Protein AF-E6JZD2-F1 (afdb_monomer_lite)

Foldseek 3Di:
DDPPPVPVVVVVVVVVVVVVVVVVVVVVVVVVVVVVVVVVVVVVVVVVVVVVVVVVVVVVVVVVPPVVVVCVPCVPVVVVVVVVQVVVLVVLLVVLLVVLLVQLVPDWADDPPDPHTQTCNLLSLLLCLLQPALVSSLSNLVVLLVCLVVVALRDRPSHGVVCCLDLQVLLSVLSNQLSNQLNVLCQRDDDDSGSQVRNVVSLVVVVVVVCVVVVVDPDDPPPPPVVVVVSLVSSLVSSLVSCCVRSNVSSCVSSLVSNCVRVVDDSVVSVVVCVVSVVVVNVSSVVSSVSSVVVNVVSVVVPPPPPDDD

Organism: NCBI:txid864564

Radius of gyration: 38.43 Å; chains: 1; bounding box: 91×50×130 Å

Sequence (310 aa):
MNPSTHRGDRQNIRQGWQEEVRQQEARREEARQEGAWQGNHQGDRQDARQNNQQNARWESREEAKTPAKALEAEPGRLFTHAGKSFVVSVVKVLLALLCLVLATAAGRIQIPGNPVPITLQTAVLMCMALTLSLPQITAAVASYIALGLAGFPVFSGFISAAALVGPTAGYIWGFLVATLVTAVIAGATRSRSAVDVAAAASARRFDGGLRDVMGIGSGRRGSRISRQVFSRVLTLSRFALACFVGLMLTQYTMGILMQAFLTHVSVSSLIMVSLPFLAADSIKVVFALIFSLTCMKFVESTDAPSEKGE

InterPro domains:
  IPR003784 BioY protein [PF02632] (115-292)
  IPR003784 BioY protein [PTHR34295] (87-199)

pLDDT: mean 75.36, std 16.05, range [38.12, 95.44]

Structure (mmCIF, N/CA/C/O backbone):
data_AF-E6JZD2-F1
#
_entry.id   AF-E6JZD2-F1
#
loop_
_atom_site.group_PDB
_atom_site.id
_atom_site.type_symbol
_atom_site.label_atom_id
_atom_site.label_alt_id
_atom_site.label_comp_id
_atom_site.label_asym_id
_atom_site.label_entity_id
_atom_site.label_seq_id
_atom_site.pdbx_PDB_ins_code
_atom_site.Cartn_x
_atom_site.Cartn_y
_atom_site.Cartn_z
_atom_site.occupancy
_atom_site.B_iso_or_equiv
_atom_site.auth_seq_id
_atom_site.auth_comp_id
_atom_site.auth_asym_id
_atom_site.auth_atom_id
_atom_site.pdbx_PDB_model_num
ATOM 1 N N . MET A 1 1 ? -65.910 -26.599 109.327 1.00 45.62 1 MET A N 1
ATOM 2 C CA . MET A 1 1 ? -65.747 -25.854 108.056 1.00 45.62 1 MET A CA 1
ATOM 3 C C . MET A 1 1 ? -64.559 -26.452 107.312 1.00 45.62 1 MET A C 1
ATOM 5 O O . MET A 1 1 ? -63.482 -26.523 107.886 1.00 45.62 1 MET A O 1
ATOM 9 N N . ASN A 1 2 ? -64.793 -27.016 106.124 1.00 38.19 2 ASN A N 1
ATOM 10 C CA . ASN A 1 2 ? -63.852 -27.884 105.404 1.00 38.19 2 ASN A CA 1
ATOM 11 C C . ASN A 1 2 ? -62.819 -27.051 104.596 1.00 38.19 2 ASN A C 1
ATOM 13 O O . ASN A 1 2 ? -63.257 -26.231 103.791 1.00 38.19 2 ASN A O 1
ATOM 17 N N . PRO A 1 3 ? -61.486 -27.221 104.759 1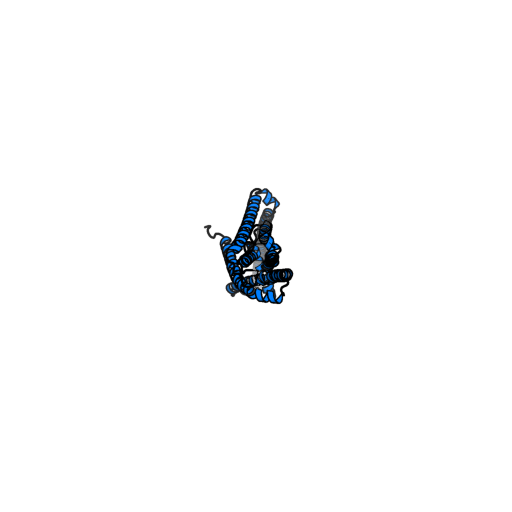.00 47.34 3 PRO A N 1
ATOM 18 C CA . PRO A 1 3 ? -60.469 -26.395 104.085 1.00 47.34 3 PRO A CA 1
ATOM 19 C C . PRO A 1 3 ? -60.180 -26.781 102.620 1.00 47.34 3 PRO A C 1
ATOM 21 O O . PRO A 1 3 ? -59.309 -26.182 101.986 1.00 47.34 3 PRO A O 1
ATOM 24 N N . SER A 1 4 ? -60.849 -27.799 102.074 1.00 48.59 4 SER A N 1
ATOM 25 C CA . SER A 1 4 ? -60.513 -28.386 100.769 1.00 48.59 4 SER A CA 1
ATOM 26 C C . SER A 1 4 ? -61.043 -27.620 99.548 1.00 48.59 4 SER A C 1
ATOM 28 O O . SER A 1 4 ? -60.615 -27.909 98.433 1.00 48.59 4 SER A O 1
ATOM 30 N N . THR A 1 5 ? -61.917 -26.625 99.719 1.00 51.97 5 THR A N 1
ATOM 31 C CA . THR A 1 5 ? -62.539 -25.883 98.602 1.00 51.97 5 THR A CA 1
ATOM 32 C C . THR A 1 5 ? -61.691 -24.723 98.065 1.00 51.97 5 THR A C 1
ATOM 34 O O . THR A 1 5 ? -61.831 -24.359 96.906 1.00 51.97 5 THR A O 1
ATOM 37 N N . HIS A 1 6 ? -60.731 -24.187 98.830 1.00 51.16 6 HIS A N 1
ATOM 38 C CA . HIS A 1 6 ? -59.939 -23.015 98.408 1.00 51.16 6 HIS A CA 1
ATOM 39 C C . HIS A 1 6 ? -58.692 -23.318 97.555 1.00 51.16 6 HIS A C 1
ATOM 41 O O . HIS A 1 6 ? -58.044 -22.391 97.059 1.00 51.16 6 HIS A O 1
ATOM 47 N N . ARG A 1 7 ? -58.309 -24.594 97.395 1.00 53.03 7 ARG A N 1
ATOM 48 C CA . ARG A 1 7 ? -57.091 -24.985 96.656 1.00 53.03 7 ARG A CA 1
ATOM 49 C C . ARG A 1 7 ? -57.358 -25.255 95.164 1.00 53.03 7 ARG A C 1
ATOM 51 O O . ARG A 1 7 ? -56.476 -24.985 94.353 1.00 53.03 7 ARG A O 1
ATOM 58 N N . GLY A 1 8 ? -58.570 -25.698 94.810 1.00 56.53 8 GLY A N 1
ATOM 59 C CA . GLY A 1 8 ? -58.998 -25.934 93.422 1.00 56.53 8 GLY A CA 1
ATOM 60 C C . GLY A 1 8 ? -59.186 -24.647 92.609 1.00 56.53 8 GLY A C 1
ATOM 61 O O . GLY A 1 8 ? -58.717 -24.567 91.476 1.00 56.53 8 GLY A O 1
ATOM 62 N N . ASP A 1 9 ? -59.745 -23.595 93.218 1.00 57.97 9 ASP A N 1
ATOM 63 C CA . ASP A 1 9 ? -59.983 -22.310 92.535 1.00 57.97 9 ASP A CA 1
ATOM 64 C C . ASP A 1 9 ? -58.693 -21.615 92.081 1.00 57.97 9 ASP A C 1
ATOM 66 O O . ASP A 1 9 ? -58.629 -21.064 90.984 1.00 57.97 9 ASP A O 1
ATOM 70 N N . ARG A 1 10 ? -57.610 -21.683 92.871 1.00 57.03 10 ARG A N 1
ATOM 71 C CA . ARG A 1 10 ? -56.327 -21.063 92.482 1.00 57.03 10 ARG A CA 1
ATOM 72 C C . ARG A 1 10 ? -55.635 -21.784 91.326 1.00 57.03 10 ARG A C 1
ATOM 74 O O . ARG A 1 10 ? -54.878 -21.150 90.594 1.00 57.03 10 ARG A O 1
ATOM 81 N N . GLN A 1 11 ? -55.853 -23.092 91.175 1.00 61.00 11 GLN A N 1
ATOM 82 C CA . GLN A 1 11 ? -55.328 -23.847 90.035 1.00 61.00 11 GLN A CA 1
ATOM 83 C C . GLN A 1 11 ? -56.130 -23.552 88.767 1.00 61.00 11 GLN A C 1
ATOM 85 O O . GLN A 1 11 ? -55.521 -23.346 87.720 1.00 61.00 11 GLN A O 1
ATOM 90 N N . ASN A 1 12 ? -57.454 -23.433 88.879 1.00 62.44 12 ASN A N 1
ATOM 91 C CA . ASN A 1 12 ? -58.325 -23.127 87.747 1.00 62.44 12 ASN A CA 1
ATOM 92 C C . ASN A 1 12 ? -58.072 -21.709 87.193 1.00 62.44 12 ASN A C 1
ATOM 94 O O . ASN A 1 12 ? -57.930 -21.522 85.989 1.00 62.44 12 ASN A O 1
ATOM 98 N N . ILE A 1 13 ? -57.869 -20.719 88.074 1.00 66.75 13 ILE A N 1
ATOM 99 C CA . ILE A 1 13 ? -57.504 -19.345 87.675 1.00 66.75 13 ILE A CA 1
ATOM 100 C C . ILE A 1 13 ? -56.117 -19.296 87.008 1.00 66.75 13 ILE A C 1
ATOM 102 O O . ILE A 1 13 ? -55.924 -18.579 86.027 1.00 66.75 13 ILE A O 1
ATOM 106 N N . ARG A 1 14 ? -55.140 -20.076 87.497 1.00 67.19 14 ARG A N 1
ATOM 107 C CA . ARG A 1 14 ? -53.809 -20.165 86.865 1.00 67.19 14 ARG A CA 1
ATOM 108 C C . ARG A 1 14 ? -53.859 -20.809 85.484 1.00 67.19 14 ARG A C 1
ATOM 110 O O . ARG A 1 14 ? -53.110 -20.377 84.613 1.00 67.19 14 ARG A O 1
ATOM 117 N N . GLN A 1 15 ? -54.694 -21.829 85.295 1.00 72.19 15 GLN A N 1
ATOM 118 C CA . GLN A 1 15 ? -54.866 -22.463 83.988 1.00 72.19 15 GLN A CA 1
ATOM 119 C C . GLN A 1 15 ? -55.575 -21.531 83.006 1.00 72.19 15 GLN A C 1
ATOM 121 O O . GLN A 1 15 ? -55.061 -21.345 81.909 1.00 72.19 15 GLN A O 1
ATOM 126 N N . GLY A 1 16 ? -56.635 -20.836 83.435 1.00 74.62 16 GLY A N 1
ATOM 127 C CA . GLY A 1 16 ? -57.305 -19.826 82.611 1.00 74.62 16 GLY A CA 1
ATOM 128 C C . GLY A 1 16 ? -56.358 -18.716 82.144 1.00 74.62 16 GLY A C 1
ATOM 129 O O . GLY A 1 16 ? -56.316 -18.407 80.958 1.00 74.62 16 GLY A O 1
ATOM 130 N N . TRP A 1 17 ? -55.518 -18.187 83.042 1.00 74.88 17 TRP A N 1
ATOM 131 C CA . TRP A 1 17 ? -54.534 -17.155 82.688 1.00 74.88 17 TRP A CA 1
ATOM 132 C C . TRP A 1 17 ? -53.453 -17.671 81.722 1.00 74.88 17 TRP A C 1
ATOM 134 O O . TRP A 1 17 ? -53.039 -16.965 80.807 1.00 74.88 17 TRP A O 1
ATOM 144 N N . GLN A 1 18 ? -53.011 -18.921 81.889 1.00 79.06 18 GLN A N 1
ATOM 145 C CA . GLN A 1 18 ? -52.065 -19.570 80.973 1.00 79.06 18 GLN A CA 1
ATOM 146 C C . GLN A 1 18 ? -52.670 -19.795 79.579 1.00 79.06 18 GLN A C 1
ATOM 148 O O . GLN A 1 18 ? -51.975 -19.615 78.582 1.00 79.06 18 GLN A O 1
ATOM 153 N N . GLU A 1 19 ? -53.950 -20.165 79.495 1.00 79.81 19 GLU A N 1
ATOM 154 C CA . GLU A 1 19 ? -54.682 -20.289 78.229 1.00 79.81 19 GLU A CA 1
ATOM 155 C C . GLU A 1 19 ? -54.795 -18.935 77.515 1.00 79.81 19 GLU A C 1
ATOM 157 O O . GLU A 1 19 ? -54.566 -18.847 76.310 1.00 79.81 19 GLU A O 1
ATOM 162 N N . GLU A 1 20 ? -55.106 -17.874 78.262 1.00 80.56 20 GLU A N 1
ATOM 163 C CA . GLU A 1 20 ? -55.280 -16.518 77.737 1.00 80.56 20 GLU A CA 1
ATOM 164 C C . GLU A 1 20 ? -53.976 -15.956 77.161 1.00 80.56 20 GLU A C 1
ATOM 166 O O . GLU A 1 20 ? -53.965 -15.404 76.059 1.00 80.56 20 GLU A O 1
ATOM 171 N N . VAL A 1 21 ? -52.854 -16.162 77.860 1.00 81.75 21 VAL A N 1
ATOM 172 C CA . VAL A 1 21 ? -51.519 -15.789 77.367 1.00 81.75 21 VAL A CA 1
ATOM 173 C C . VAL A 1 21 ? -51.177 -16.566 76.096 1.00 81.75 21 VAL A C 1
ATOM 175 O O . VAL A 1 21 ? -50.747 -15.963 75.114 1.00 81.75 21 VAL A O 1
ATOM 178 N N . ARG A 1 22 ? -51.453 -17.876 76.063 1.00 80.88 22 ARG A N 1
ATOM 179 C CA . ARG A 1 22 ? -51.200 -18.722 74.885 1.00 80.88 22 ARG A CA 1
ATOM 180 C C . ARG A 1 22 ? -52.030 -18.276 73.675 1.00 80.88 22 ARG A C 1
ATOM 182 O O . ARG A 1 22 ? -51.528 -18.252 72.555 1.00 80.88 22 ARG A O 1
ATOM 189 N N . GLN A 1 23 ? -53.281 -17.863 73.895 1.00 81.75 23 GLN A N 1
ATOM 190 C CA . GLN A 1 23 ? -54.130 -17.294 72.843 1.00 81.75 23 GLN A CA 1
ATOM 191 C C . GLN A 1 23 ? -53.644 -15.917 72.374 1.00 81.75 23 GLN A C 1
ATOM 193 O O . GLN A 1 23 ? -53.735 -15.611 71.185 1.00 81.75 23 GLN A O 1
ATOM 198 N N . GLN A 1 24 ? -53.123 -15.077 73.272 1.00 81.19 24 GLN A N 1
ATOM 199 C CA . GLN A 1 24 ? -52.548 -13.788 72.882 1.00 81.19 24 GLN A CA 1
ATOM 200 C C . GLN A 1 24 ? -51.254 -13.945 72.081 1.00 81.19 24 GLN A C 1
ATOM 202 O O . GLN A 1 24 ? -51.031 -13.187 71.137 1.00 81.19 24 GLN A O 1
ATOM 207 N N . GLU A 1 25 ? -50.413 -14.917 72.426 1.00 84.75 25 GLU A N 1
ATOM 208 C CA . GLU A 1 25 ? -49.193 -15.221 71.676 1.00 84.75 25 GLU A CA 1
ATOM 209 C C . GLU A 1 25 ? -49.518 -15.754 70.278 1.00 84.75 25 GLU A C 1
ATOM 211 O O . GLU A 1 25 ? -48.988 -15.221 69.304 1.00 84.75 25 GLU A O 1
ATOM 216 N N . ALA A 1 26 ? -50.481 -16.674 70.153 1.00 82.75 26 ALA A N 1
ATOM 217 C CA . ALA A 1 26 ? -50.943 -17.167 68.853 1.00 82.75 26 ALA A CA 1
ATOM 218 C C . ALA A 1 26 ? -51.458 -16.032 67.943 1.00 82.75 26 ALA A C 1
ATOM 220 O O . ALA A 1 26 ? -51.035 -15.910 66.795 1.00 82.75 26 ALA A O 1
ATOM 221 N N . ARG A 1 27 ? -52.284 -15.117 68.477 1.00 83.00 27 ARG A N 1
ATOM 222 C CA . ARG A 1 27 ? -52.773 -13.944 67.719 1.00 83.00 27 ARG A CA 1
ATOM 223 C C . ARG A 1 27 ? -51.648 -12.992 67.302 1.00 83.00 27 ARG A C 1
ATOM 225 O O . ARG A 1 27 ? -51.729 -12.351 66.256 1.00 83.00 27 ARG A O 1
ATOM 232 N N . ARG A 1 28 ? -50.596 -12.862 68.117 1.00 82.25 28 ARG A N 1
ATOM 233 C CA . ARG A 1 28 ? -49.418 -12.040 67.789 1.00 82.25 28 ARG A CA 1
ATOM 234 C C . ARG A 1 28 ? -48.570 -12.670 66.688 1.00 82.25 28 ARG A C 1
ATOM 236 O O . ARG A 1 28 ? -47.991 -11.934 65.890 1.00 82.25 28 ARG A O 1
ATOM 243 N N . GLU A 1 29 ? -48.479 -13.994 66.650 1.00 83.38 29 GLU A N 1
ATOM 244 C CA . GLU A 1 29 ? -47.770 -14.718 65.596 1.00 83.38 29 GLU A CA 1
ATOM 245 C C . GLU A 1 29 ? -48.509 -14.645 64.260 1.00 83.38 29 GLU A C 1
ATOM 247 O O . GLU A 1 29 ? -47.879 -14.324 63.254 1.00 83.38 29 GLU A O 1
ATOM 252 N N . GLU A 1 30 ? -49.832 -14.822 64.254 1.00 82.38 30 GLU A N 1
ATOM 253 C CA . GLU A 1 30 ? -50.664 -14.629 63.058 1.00 82.38 30 GLU A CA 1
ATOM 254 C C . GLU A 1 30 ? -50.509 -13.209 62.497 1.00 82.38 30 GLU A C 1
ATOM 256 O O . GLU A 1 30 ? -50.189 -13.042 61.322 1.00 82.38 30 GLU A O 1
ATOM 261 N N . ALA A 1 31 ? -50.585 -12.180 63.349 1.00 77.44 31 ALA A N 1
ATOM 262 C CA . ALA A 1 31 ? -50.384 -10.794 62.922 1.00 77.44 31 ALA A CA 1
ATOM 263 C C . ALA A 1 31 ? -48.972 -10.531 62.350 1.00 77.44 31 ALA A C 1
ATOM 265 O O . ALA A 1 31 ? -48.811 -9.740 61.417 1.00 77.44 31 ALA A O 1
ATOM 266 N N . ARG A 1 32 ? -47.928 -11.196 62.875 1.00 78.75 32 ARG A N 1
ATOM 267 C CA . ARG A 1 32 ? -46.570 -11.120 62.300 1.00 78.75 32 ARG A CA 1
ATOM 268 C C . ARG A 1 32 ? -46.484 -11.813 60.945 1.00 78.75 32 ARG A C 1
ATOM 270 O O . ARG A 1 32 ? -45.818 -11.288 60.052 1.00 78.75 32 ARG A O 1
ATOM 277 N N . GLN A 1 33 ? -47.124 -12.970 60.793 1.00 76.75 33 GLN A N 1
ATOM 278 C CA . GLN A 1 33 ? -47.133 -13.710 59.534 1.00 76.75 33 GLN A CA 1
ATOM 279 C C . GLN A 1 33 ? -47.895 -12.946 58.452 1.00 76.75 33 GLN A C 1
ATOM 281 O O . GLN A 1 33 ? -47.379 -12.805 57.346 1.00 76.75 33 GLN A O 1
ATOM 286 N N . GLU A 1 34 ? -49.051 -12.365 58.775 1.00 74.19 34 GLU A N 1
ATOM 287 C CA . GLU A 1 34 ? -49.813 -11.523 57.848 1.00 74.19 34 GLU A CA 1
ATOM 288 C C . GLU A 1 34 ? -49.024 -10.280 57.416 1.00 74.19 34 GLU A C 1
ATOM 290 O O . GLU A 1 34 ? -48.975 -9.962 56.225 1.00 74.19 34 GLU A O 1
ATOM 295 N N . GLY A 1 35 ? -48.340 -9.612 58.353 1.00 72.94 35 GLY A N 1
ATOM 296 C CA . GLY A 1 35 ? -47.472 -8.474 58.041 1.00 72.94 35 GLY A CA 1
ATOM 297 C C . GLY A 1 35 ? -46.307 -8.844 57.115 1.00 72.94 35 GLY A C 1
ATOM 298 O O . GLY A 1 35 ? -46.025 -8.127 56.153 1.00 72.94 35 GLY A O 1
ATOM 299 N N . ALA A 1 36 ? -45.661 -9.991 57.351 1.00 72.44 36 ALA A N 1
ATOM 300 C CA . ALA A 1 36 ? -44.590 -10.498 56.490 1.00 72.44 36 ALA A CA 1
ATOM 301 C C . ALA A 1 36 ? -45.104 -10.895 55.093 1.00 72.44 36 ALA A C 1
ATOM 303 O O . ALA A 1 36 ? -44.466 -10.597 54.081 1.00 72.44 36 ALA A O 1
ATOM 304 N N . TRP A 1 37 ? -46.284 -11.518 55.025 1.00 70.50 37 TRP A N 1
ATOM 305 C CA . TRP A 1 37 ? -46.902 -11.949 53.771 1.00 70.50 37 TRP A CA 1
ATOM 306 C C . TRP A 1 37 ? -47.318 -10.756 52.896 1.00 70.50 37 TRP A C 1
ATOM 308 O O . TRP A 1 37 ? -47.071 -10.755 51.686 1.00 70.50 37 TRP A O 1
ATOM 318 N N . GLN A 1 38 ? -47.869 -9.699 53.508 1.00 72.00 38 GLN A N 1
ATOM 319 C CA . GLN A 1 38 ? -48.203 -8.443 52.825 1.00 72.00 38 GLN A CA 1
ATOM 320 C C . GLN A 1 38 ? -46.960 -7.681 52.346 1.00 72.00 38 GLN A C 1
ATOM 322 O O . GLN A 1 38 ? -46.982 -7.126 51.243 1.00 72.00 38 GLN A O 1
ATOM 327 N N . GLY A 1 39 ? -45.878 -7.682 53.134 1.00 72.94 39 GLY A N 1
ATOM 328 C CA . GLY A 1 39 ? -44.604 -7.057 52.769 1.00 72.94 39 GLY A CA 1
ATOM 329 C C . GLY A 1 39 ? -43.984 -7.665 51.507 1.00 72.94 39 GLY A C 1
ATOM 330 O O . GLY A 1 39 ? -43.663 -6.930 50.572 1.00 72.94 39 GLY A O 1
ATOM 331 N N . ASN A 1 40 ? -43.910 -8.999 51.424 1.00 72.75 40 ASN A N 1
ATOM 332 C CA . ASN A 1 40 ? -43.395 -9.687 50.230 1.00 72.75 40 ASN A CA 1
ATOM 333 C C . ASN A 1 40 ? -44.230 -9.380 48.974 1.00 72.75 40 ASN A C 1
ATOM 335 O O . ASN A 1 40 ? -43.681 -9.011 47.941 1.00 72.75 40 ASN A O 1
ATOM 339 N N . HIS A 1 41 ? -45.564 -9.412 49.076 1.00 71.56 41 HIS A N 1
ATOM 340 C CA . HIS A 1 41 ? -46.453 -9.138 47.937 1.00 71.56 41 HIS A CA 1
ATOM 341 C C . HIS A 1 41 ? -46.422 -7.680 47.452 1.00 71.56 41 HIS A C 1
ATOM 343 O O . HIS A 1 41 ? -46.890 -7.379 46.346 1.00 71.56 41 HIS A O 1
ATOM 349 N N . GLN A 1 42 ? -45.964 -6.740 48.281 1.00 70.62 42 GLN A N 1
ATOM 350 C CA . GLN A 1 42 ? -45.721 -5.362 47.852 1.00 70.62 42 GLN A CA 1
ATOM 351 C C . GLN A 1 42 ? -44.379 -5.227 47.129 1.00 70.62 42 GLN A C 1
ATOM 353 O O . GLN A 1 42 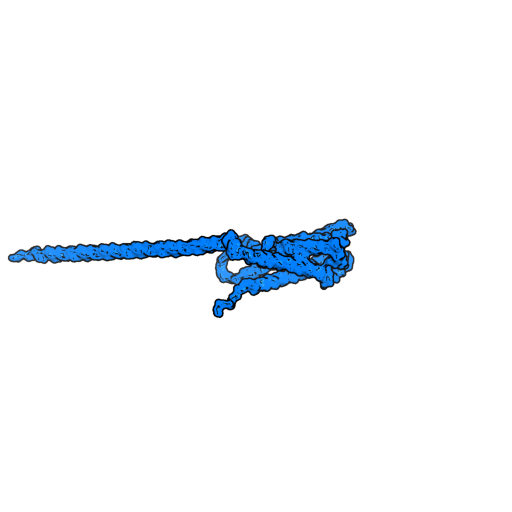? -44.342 -4.539 46.108 1.00 70.62 42 GLN A O 1
ATOM 358 N N . GLY A 1 43 ? -43.332 -5.913 47.602 1.00 72.38 43 GLY A N 1
ATOM 359 C CA . GLY A 1 43 ? -42.031 -5.988 46.927 1.00 72.38 43 GLY A CA 1
ATOM 360 C C . GLY A 1 43 ? -42.154 -6.552 45.511 1.00 72.38 43 GLY A C 1
ATOM 361 O O . GLY A 1 43 ? -41.820 -5.865 44.548 1.00 72.38 43 GLY A O 1
ATOM 362 N N . ASP A 1 44 ? -42.801 -7.712 45.367 1.00 74.00 44 ASP A N 1
ATOM 363 C CA . ASP A 1 44 ? -43.007 -8.363 44.063 1.00 74.00 44 ASP A CA 1
ATOM 364 C C . ASP A 1 44 ? -43.760 -7.460 43.067 1.00 74.00 44 ASP A C 1
ATOM 366 O O . ASP A 1 44 ? -43.476 -7.427 41.866 1.00 74.00 44 ASP A O 1
ATOM 370 N N . ARG A 1 45 ? -44.722 -6.667 43.564 1.00 74.06 45 ARG A N 1
ATOM 371 C CA . ARG A 1 45 ? -45.475 -5.705 42.744 1.00 74.06 45 ARG A CA 1
ATOM 372 C C . ARG A 1 45 ? -44.642 -4.493 42.330 1.00 74.06 45 ARG A C 1
ATOM 374 O O . ARG A 1 45 ? -44.909 -3.931 41.266 1.00 74.06 45 ARG A O 1
ATOM 381 N N . GLN A 1 46 ? -43.682 -4.060 43.143 1.00 74.44 46 GLN A N 1
ATOM 382 C CA . GLN A 1 46 ? -42.770 -2.971 42.786 1.00 74.44 46 GLN A CA 1
ATOM 383 C C . GLN A 1 46 ? -41.739 -3.433 41.754 1.00 74.44 46 GLN A C 1
ATOM 385 O O . GLN A 1 46 ? -41.574 -2.758 40.736 1.00 74.44 46 GLN A O 1
ATOM 390 N N . ASP A 1 47 ? -41.163 -4.618 41.940 1.00 76.88 47 ASP A N 1
ATOM 391 C CA . ASP A 1 47 ? -40.195 -5.206 41.011 1.00 76.88 47 ASP A CA 1
ATOM 392 C C . ASP A 1 47 ? -40.825 -5.465 39.636 1.00 76.88 47 ASP A C 1
ATOM 394 O O . ASP A 1 47 ? -40.259 -5.104 38.599 1.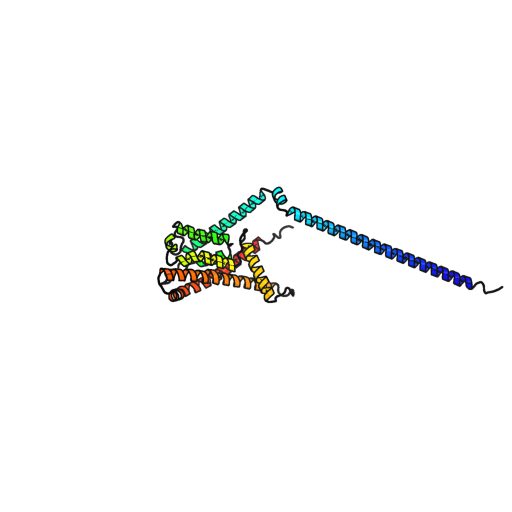00 76.88 47 ASP A O 1
ATOM 398 N N . ALA A 1 48 ? -42.061 -5.981 39.607 1.00 74.75 48 ALA A N 1
ATOM 399 C CA . ALA A 1 48 ? -42.815 -6.158 38.367 1.00 74.75 48 ALA A CA 1
ATOM 400 C C . ALA A 1 48 ? -43.069 -4.827 37.637 1.00 74.75 48 ALA A C 1
ATOM 402 O O . ALA A 1 48 ? -42.958 -4.757 36.411 1.00 74.75 48 ALA A O 1
ATOM 403 N N . ARG A 1 49 ? -43.374 -3.744 38.369 1.00 74.12 49 ARG A N 1
ATOM 404 C CA . ARG A 1 49 ? -43.555 -2.405 37.778 1.00 74.12 49 ARG A CA 1
ATOM 405 C C . ARG A 1 49 ? -42.251 -1.857 37.210 1.00 74.12 49 ARG A C 1
ATOM 407 O O . ARG A 1 49 ? -42.268 -1.279 36.125 1.00 74.12 49 ARG A O 1
ATOM 414 N N . GLN A 1 50 ? -41.141 -2.041 37.917 1.00 79.56 50 GLN A N 1
ATOM 415 C CA . GLN A 1 50 ? -39.835 -1.539 37.500 1.00 79.56 50 GLN A CA 1
ATOM 416 C C . GLN A 1 50 ? -39.326 -2.274 36.253 1.00 79.56 50 GLN A C 1
ATOM 418 O O . GLN A 1 50 ? -38.882 -1.633 35.299 1.00 79.56 50 GLN A O 1
ATOM 423 N N . ASN A 1 51 ? -39.499 -3.597 36.210 1.00 77.00 51 ASN A N 1
ATOM 424 C CA . ASN A 1 51 ? -39.166 -4.411 35.044 1.00 77.00 51 ASN A CA 1
ATOM 425 C C . ASN A 1 51 ? -40.007 -4.018 33.815 1.00 77.00 51 ASN A C 1
ATOM 427 O O . ASN A 1 51 ? -39.477 -3.832 32.721 1.00 77.00 51 ASN A O 1
ATOM 431 N N . ASN A 1 52 ? -41.310 -3.781 33.999 1.00 81.75 52 ASN A N 1
ATOM 432 C CA . ASN A 1 52 ? -42.190 -3.379 32.901 1.00 81.75 52 ASN A CA 1
ATOM 433 C C . ASN A 1 52 ? -41.842 -1.978 32.351 1.00 81.75 52 ASN A C 1
ATOM 435 O O . ASN A 1 52 ? -41.821 -1.761 31.141 1.00 81.75 52 ASN A O 1
ATOM 439 N N . GLN A 1 53 ? -41.480 -1.030 33.225 1.00 81.50 53 GLN A N 1
ATOM 440 C CA . GLN A 1 53 ? -40.983 0.290 32.806 1.00 81.50 53 GLN A CA 1
ATOM 441 C C . GLN A 1 53 ? -39.658 0.203 32.044 1.00 81.50 53 GLN A C 1
ATOM 443 O O . GLN A 1 53 ? -39.422 0.971 31.106 1.00 81.50 53 GLN A O 1
ATOM 448 N N . GLN A 1 54 ? -38.781 -0.715 32.448 1.00 73.25 54 GLN A N 1
ATOM 449 C CA . GLN A 1 54 ? -37.512 -0.932 31.777 1.00 73.25 54 GLN A CA 1
ATOM 450 C C . GLN A 1 54 ? -37.734 -1.535 30.385 1.00 73.25 54 GLN A C 1
ATOM 452 O O . GLN A 1 54 ? -37.199 -0.989 29.421 1.00 73.25 54 GLN A O 1
ATOM 457 N N . ASN A 1 55 ? -38.578 -2.564 30.254 1.00 76.50 55 ASN A N 1
ATOM 458 C CA . ASN A 1 55 ? -38.933 -3.159 28.961 1.00 76.50 55 ASN A CA 1
ATOM 459 C C . ASN A 1 55 ? -39.578 -2.148 28.006 1.00 76.50 55 ASN A C 1
ATOM 461 O O . ASN A 1 55 ? -39.095 -2.000 26.887 1.00 76.50 55 ASN A O 1
ATOM 465 N N . ALA A 1 56 ? -40.546 -1.349 28.464 1.00 76.69 56 ALA A N 1
ATOM 466 C CA . ALA A 1 56 ? -41.155 -0.303 27.635 1.00 76.69 56 ALA A CA 1
ATOM 467 C C . ALA A 1 56 ? -40.119 0.721 27.122 1.00 76.69 56 ALA A C 1
ATOM 469 O O . ALA A 1 56 ? -40.194 1.210 25.990 1.00 76.69 56 ALA A O 1
ATOM 470 N N . ARG A 1 57 ? -39.099 1.034 27.935 1.00 76.88 57 ARG A N 1
ATOM 471 C CA . ARG A 1 57 ? -37.996 1.927 27.548 1.00 76.88 57 ARG A CA 1
ATOM 472 C C . ARG A 1 57 ? -37.049 1.275 26.531 1.00 76.88 57 ARG A C 1
ATOM 474 O O . ARG A 1 57 ? -36.521 1.982 25.669 1.00 76.88 57 ARG A O 1
ATOM 481 N N . TRP A 1 58 ? -36.812 -0.032 26.634 1.00 69.06 58 TRP A N 1
ATOM 482 C CA . TRP A 1 58 ? -36.037 -0.798 25.652 1.00 69.06 58 TRP A CA 1
ATOM 483 C C . TRP A 1 58 ? -36.766 -0.881 24.311 1.00 69.06 58 TRP A C 1
ATOM 485 O O . TRP A 1 58 ? -36.175 -0.521 23.295 1.00 69.06 58 TRP A O 1
ATOM 495 N N . GLU A 1 59 ? -38.050 -1.235 24.321 1.00 77.31 59 GLU A N 1
ATOM 496 C CA . GLU A 1 59 ? -38.905 -1.310 23.130 1.00 77.31 59 GLU A CA 1
ATOM 497 C C . GLU A 1 59 ? -38.978 0.041 22.411 1.00 77.31 59 GLU A C 1
ATOM 499 O O . GLU A 1 59 ? -38.719 0.121 21.214 1.00 77.31 59 GLU A O 1
ATOM 504 N N . SER A 1 60 ? -39.167 1.140 23.150 1.00 72.38 60 SER A N 1
ATOM 505 C CA . SER A 1 60 ? -39.153 2.497 22.578 1.00 72.38 60 SER A CA 1
ATOM 506 C C . SER A 1 60 ? -37.822 2.842 21.886 1.00 72.38 60 SER A C 1
ATOM 508 O O . SER A 1 60 ? -37.799 3.540 20.870 1.00 72.38 60 SER A O 1
ATOM 510 N N . ARG A 1 61 ? -36.684 2.366 22.418 1.00 69.81 61 ARG A N 1
ATOM 511 C CA . ARG A 1 61 ? -35.356 2.571 21.807 1.00 69.81 61 ARG A CA 1
ATOM 512 C C . ARG A 1 61 ? -35.128 1.676 20.592 1.00 69.81 61 ARG A C 1
ATOM 514 O O . ARG A 1 61 ? -34.422 2.099 19.680 1.00 69.81 61 ARG A O 1
ATOM 521 N N . GLU A 1 62 ? -35.659 0.459 20.592 1.00 68.19 62 GLU A N 1
ATOM 522 C CA . GLU A 1 62 ? -35.601 -0.465 19.453 1.00 68.19 62 GLU A CA 1
ATOM 523 C C . GLU A 1 62 ? -36.467 0.050 18.297 1.00 68.19 62 GLU A C 1
ATOM 525 O O . GLU A 1 62 ? -35.994 0.167 17.164 1.00 68.19 62 GLU A O 1
ATOM 530 N N . GLU A 1 63 ? -37.686 0.496 18.597 1.00 65.75 63 GLU A N 1
ATOM 531 C CA . GLU A 1 63 ? -38.568 1.135 17.623 1.00 65.75 63 GLU A CA 1
ATOM 532 C C . GLU A 1 63 ? -37.940 2.398 17.020 1.00 65.75 63 GLU A C 1
ATOM 534 O O . GLU A 1 63 ? -37.987 2.589 15.805 1.00 65.75 63 GLU A O 1
ATOM 539 N N . ALA A 1 64 ? -37.280 3.235 17.828 1.00 61.91 64 ALA A N 1
ATOM 540 C CA . ALA A 1 64 ? -36.588 4.433 17.342 1.00 61.91 64 ALA A CA 1
ATOM 541 C C . ALA A 1 64 ? -35.345 4.127 16.481 1.00 61.91 64 ALA A C 1
ATOM 543 O O . ALA A 1 64 ? -34.947 4.945 15.654 1.00 61.91 64 ALA A O 1
ATOM 544 N N . LYS A 1 65 ? -34.722 2.953 16.654 1.00 58.88 65 LYS A N 1
ATOM 545 C CA . LYS A 1 65 ? -33.608 2.478 15.811 1.00 58.88 65 LYS A CA 1
ATOM 546 C C . LYS A 1 65 ? -34.082 1.832 14.511 1.00 58.88 65 LYS A C 1
ATOM 548 O O . LYS A 1 65 ? -33.253 1.545 13.645 1.00 58.88 65 LYS A O 1
ATOM 553 N N . THR A 1 66 ? -35.383 1.582 14.372 1.00 64.75 66 THR A N 1
ATOM 554 C CA . THR A 1 66 ? -35.936 0.926 13.191 1.00 64.75 66 THR A CA 1
ATOM 555 C C . THR A 1 66 ? -35.771 1.856 11.981 1.00 64.75 66 THR A C 1
ATOM 557 O O . THR A 1 66 ? -36.229 3.001 12.018 1.00 64.75 66 THR A O 1
ATOM 560 N N . PRO A 1 67 ? -35.121 1.402 10.894 1.00 55.34 67 PRO A N 1
ATOM 561 C CA . PRO A 1 67 ? -34.699 2.271 9.795 1.00 55.34 67 PRO A CA 1
ATOM 562 C C . PRO A 1 67 ? -35.861 3.004 9.110 1.00 55.34 67 PRO A C 1
ATOM 564 O O . PRO A 1 67 ? -35.662 4.114 8.627 1.00 55.34 67 PRO A O 1
ATOM 567 N N . ALA A 1 68 ? -37.070 2.433 9.124 1.00 58.38 68 ALA A N 1
ATOM 568 C CA . ALA A 1 68 ? -38.274 3.037 8.551 1.00 58.38 68 ALA A CA 1
ATOM 569 C C . ALA A 1 68 ? -38.705 4.337 9.265 1.00 58.38 68 ALA A C 1
ATOM 571 O O . ALA A 1 68 ? -38.887 5.353 8.604 1.00 58.38 68 ALA A O 1
ATOM 572 N N . LYS A 1 69 ? -38.763 4.359 10.607 1.00 58.78 69 LYS A N 1
ATOM 573 C CA . LYS A 1 69 ? -39.107 5.578 11.371 1.00 58.78 69 LYS A CA 1
ATOM 574 C C . LYS A 1 69 ? -37.989 6.632 11.319 1.00 58.78 69 LYS A C 1
ATOM 576 O O . LYS A 1 69 ? -38.261 7.828 11.324 1.00 58.78 69 LYS A O 1
ATOM 581 N N . ALA A 1 70 ? -36.725 6.209 11.214 1.00 53.75 70 ALA A N 1
ATOM 582 C CA . ALA A 1 70 ? -35.592 7.122 11.018 1.00 53.75 70 ALA A CA 1
ATOM 583 C C . ALA A 1 70 ? -35.599 7.801 9.630 1.00 53.75 70 ALA A C 1
ATOM 585 O O . ALA A 1 70 ? -35.133 8.933 9.497 1.00 53.75 70 ALA A O 1
ATOM 586 N N . LEU A 1 71 ? -36.138 7.119 8.611 1.00 52.16 71 LEU A N 1
ATOM 587 C CA . LEU A 1 71 ? -36.381 7.657 7.266 1.00 52.16 71 LEU A CA 1
ATOM 588 C C . LEU A 1 71 ? -37.531 8.678 7.246 1.00 52.16 71 LEU A C 1
ATOM 590 O O . LEU A 1 71 ? -37.444 9.664 6.518 1.00 52.16 71 LEU A O 1
ATOM 594 N N . GLU A 1 72 ? -38.569 8.463 8.058 1.00 58.88 72 GLU A N 1
ATOM 595 C CA . GLU A 1 72 ? -39.719 9.371 8.190 1.00 58.88 72 GLU A CA 1
ATOM 596 C C . GLU A 1 72 ? -39.398 10.636 8.999 1.00 58.88 72 GLU A C 1
ATOM 598 O O . GLU A 1 72 ? -39.932 11.701 8.701 1.00 58.88 72 GLU A O 1
ATOM 603 N N . ALA A 1 73 ? -38.512 10.544 9.997 1.00 57.66 73 ALA A N 1
ATOM 604 C CA . ALA A 1 73 ? -38.217 11.665 10.886 1.00 57.66 73 ALA A CA 1
ATOM 605 C C . ALA A 1 73 ? -37.390 12.785 10.221 1.00 57.66 73 ALA A C 1
ATOM 607 O O . ALA A 1 73 ? -37.660 13.952 10.481 1.00 57.66 73 ALA A O 1
ATOM 608 N N . GLU A 1 74 ? -36.393 12.470 9.376 1.00 54.91 74 GLU A N 1
ATOM 609 C CA . GLU A 1 74 ? -35.420 13.462 8.866 1.00 54.91 74 GLU A CA 1
ATOM 610 C C . GLU A 1 74 ? -34.835 13.092 7.469 1.00 54.91 74 GLU A C 1
ATOM 612 O O . GLU A 1 74 ? -33.635 12.801 7.344 1.00 54.91 74 GLU A O 1
ATOM 617 N N . PRO A 1 75 ? -35.614 13.127 6.369 1.00 52.91 75 PRO A N 1
ATOM 618 C CA . PRO A 1 75 ? -35.146 12.710 5.037 1.00 52.91 75 PRO A CA 1
ATOM 619 C C . PRO A 1 75 ? -33.915 13.492 4.528 1.00 52.91 75 PRO A C 1
ATOM 621 O O . PRO A 1 75 ? -33.065 12.932 3.837 1.00 52.91 75 PRO A O 1
ATOM 624 N N . GLY A 1 76 ? -33.741 14.763 4.917 1.00 52.06 76 GLY A N 1
ATOM 625 C CA . GLY A 1 76 ? -32.604 15.603 4.495 1.00 52.06 76 GLY A CA 1
ATOM 626 C C . GLY A 1 76 ? -31.257 15.279 5.164 1.00 52.06 76 GLY A C 1
ATOM 627 O O . GLY A 1 76 ? -30.189 15.627 4.645 1.00 52.06 76 GLY A O 1
ATOM 628 N N . ARG A 1 77 ? -31.265 14.582 6.305 1.00 50.53 77 ARG A N 1
ATOM 629 C CA . ARG A 1 77 ? -30.057 14.350 7.114 1.00 50.53 77 ARG A CA 1
ATOM 630 C C . ARG A 1 77 ? -29.254 13.127 6.649 1.00 50.53 77 ARG A C 1
ATOM 632 O O . ARG A 1 77 ? -28.031 13.088 6.774 1.00 50.53 77 ARG A O 1
ATOM 639 N N . LEU A 1 78 ? -29.921 12.163 6.014 1.00 45.44 78 LEU A N 1
ATOM 640 C CA . LEU A 1 78 ? -29.296 10.980 5.409 1.00 45.44 78 LEU A CA 1
ATOM 641 C C . LEU A 1 78 ? -28.536 11.313 4.113 1.00 45.44 78 LEU A C 1
ATOM 643 O O . LEU A 1 78 ? -27.402 10.860 3.937 1.00 45.44 78 LEU A O 1
ATOM 647 N N . PHE A 1 79 ? -29.098 12.165 3.247 1.00 49.59 79 PHE A N 1
ATOM 648 C CA . PHE A 1 79 ? -28.424 12.615 2.020 1.00 49.59 79 PHE A CA 1
ATOM 649 C C . PHE A 1 79 ? -27.173 13.457 2.311 1.00 49.59 79 PHE A C 1
ATOM 651 O O . PHE A 1 79 ? -26.147 13.305 1.647 1.00 49.59 79 PHE A O 1
ATOM 658 N N . THR A 1 80 ? -27.215 14.297 3.346 1.00 52.78 80 THR A N 1
ATOM 659 C CA . THR A 1 80 ? -26.081 15.147 3.738 1.00 52.78 80 THR A CA 1
ATOM 660 C C . THR A 1 80 ? -24.938 14.358 4.385 1.00 52.78 80 THR A C 1
ATOM 662 O O . THR A 1 80 ? -23.771 14.641 4.101 1.00 52.78 80 THR A O 1
ATOM 665 N N . HIS A 1 81 ? -25.228 13.329 5.190 1.00 50.34 81 HIS A N 1
ATOM 666 C CA . HIS A 1 81 ? -24.195 12.438 5.736 1.00 50.34 81 HIS A CA 1
ATOM 667 C C . HIS A 1 81 ? -23.586 11.512 4.674 1.00 50.34 81 HIS A C 1
ATOM 669 O O . HIS A 1 81 ? -22.361 11.368 4.630 1.00 50.34 81 HIS A O 1
ATOM 675 N N . ALA A 1 82 ? -24.403 10.942 3.782 1.00 55.16 82 ALA A N 1
ATOM 676 C CA . ALA A 1 82 ? -23.914 10.114 2.680 1.00 55.16 82 ALA A CA 1
ATOM 677 C C . ALA A 1 82 ? -23.009 10.914 1.722 1.00 55.16 82 ALA A C 1
ATOM 679 O O . ALA A 1 82 ? -21.925 10.448 1.362 1.00 55.16 82 ALA A O 1
ATOM 680 N N . GLY A 1 83 ? -23.401 12.149 1.384 1.00 61.72 83 GLY A N 1
ATOM 681 C CA . GLY A 1 83 ? -22.596 13.059 0.567 1.00 61.72 83 GLY A CA 1
ATOM 682 C C . GLY A 1 83 ? -21.267 13.441 1.227 1.00 61.72 83 GLY A C 1
ATOM 683 O O . GLY A 1 83 ? -20.216 13.357 0.591 1.00 61.72 83 GLY A O 1
ATOM 684 N N . LYS A 1 84 ? -21.272 13.778 2.526 1.00 66.75 84 LYS A N 1
ATOM 685 C CA . LYS A 1 84 ? -20.043 14.116 3.271 1.00 66.75 84 LYS A CA 1
ATOM 686 C C . LYS A 1 84 ? -19.044 12.956 3.322 1.00 66.75 84 LYS A C 1
ATOM 688 O O . LYS A 1 84 ? -17.858 13.169 3.077 1.00 66.75 84 LYS A O 1
ATOM 693 N N . SER A 1 85 ? -19.495 11.728 3.590 1.00 69.19 85 SER A N 1
ATOM 694 C CA . SER A 1 85 ? -18.602 10.558 3.627 1.00 69.19 85 SER A CA 1
ATOM 695 C C . SER A 1 85 ? -18.007 10.215 2.259 1.00 69.19 85 SER A C 1
ATOM 697 O O . SER A 1 85 ? -16.862 9.763 2.186 1.00 69.19 85 SER A O 1
ATOM 699 N N . PHE A 1 86 ? -18.753 10.454 1.176 1.00 75.25 86 PHE A N 1
ATOM 700 C CA . PHE A 1 86 ? -18.249 10.278 -0.184 1.00 75.25 86 PHE A CA 1
ATOM 701 C C . PHE A 1 86 ? -17.152 11.297 -0.515 1.00 75.25 86 PHE A C 1
ATOM 703 O O . PHE A 1 86 ? -16.059 10.897 -0.918 1.00 75.25 86 PHE A O 1
ATOM 710 N N . VAL A 1 87 ? -17.392 12.588 -0.259 1.00 82.19 87 VAL A N 1
ATOM 711 C CA . VAL A 1 87 ? -16.416 13.663 -0.518 1.00 82.19 87 VAL A CA 1
ATOM 712 C C . VAL A 1 87 ? -15.109 13.421 0.236 1.00 82.19 87 VAL A C 1
ATOM 714 O O . VAL A 1 87 ? -14.039 13.468 -0.366 1.00 82.19 87 VAL A O 1
ATOM 717 N N . VAL A 1 88 ? -15.171 13.071 1.525 1.00 80.62 88 VAL A N 1
ATOM 718 C CA . VAL A 1 88 ? -13.969 12.755 2.320 1.00 80.62 88 VAL A CA 1
ATOM 719 C C . VAL A 1 88 ? -13.195 11.580 1.721 1.00 80.62 88 VAL A C 1
ATOM 721 O O . VAL A 1 88 ? -11.966 11.608 1.664 1.00 80.62 88 VAL A O 1
ATOM 724 N N . SER A 1 89 ? -13.893 10.546 1.244 1.00 80.94 89 SER A N 1
ATOM 725 C CA . SER A 1 89 ? -13.241 9.401 0.608 1.00 80.94 89 SER A CA 1
ATOM 726 C C . SER A 1 89 ? -12.547 9.786 -0.698 1.00 80.94 89 SER A C 1
ATOM 728 O O . SER A 1 89 ? -11.426 9.342 -0.935 1.00 80.94 89 SER A O 1
ATOM 730 N N . VAL A 1 90 ? -13.181 10.620 -1.526 1.00 87.12 90 VAL A N 1
ATOM 731 C CA . VAL A 1 90 ? -12.587 11.119 -2.774 1.00 87.12 90 VAL A CA 1
ATOM 732 C C . VAL A 1 90 ? -11.353 11.970 -2.480 1.00 87.12 90 VAL A C 1
ATOM 734 O O . VAL A 1 90 ? -10.304 11.737 -3.072 1.00 87.12 90 VAL A O 1
ATOM 737 N N . VAL A 1 91 ? -11.429 12.884 -1.509 1.00 89.06 91 VAL A N 1
ATOM 738 C CA . VAL A 1 91 ? -10.287 13.717 -1.097 1.00 89.06 91 VAL A CA 1
ATOM 739 C C . VAL A 1 91 ? -9.114 12.857 -0.622 1.00 89.06 91 VAL A C 1
ATOM 741 O O . VAL A 1 91 ? -7.985 13.099 -1.040 1.00 89.06 91 VAL A O 1
ATOM 744 N N . LYS A 1 92 ? -9.362 11.812 0.183 1.00 87.50 92 LYS A N 1
ATOM 745 C CA . LYS A 1 92 ? -8.315 10.867 0.620 1.00 87.50 92 LYS A CA 1
ATOM 746 C C . LYS A 1 92 ? -7.630 10.183 -0.569 1.00 87.50 92 LYS A C 1
ATOM 748 O O . LYS A 1 92 ? -6.407 10.084 -0.586 1.00 87.50 92 LYS A O 1
ATOM 753 N N . VAL A 1 93 ? -8.401 9.740 -1.565 1.00 90.81 93 VAL A N 1
ATOM 754 C CA . VAL A 1 93 ? -7.866 9.102 -2.782 1.00 90.81 93 VAL A CA 1
ATOM 755 C C . VAL A 1 93 ? -7.039 10.085 -3.609 1.00 90.81 93 VAL A C 1
ATOM 757 O O . VAL A 1 93 ? -5.930 9.746 -4.014 1.00 90.81 93 VAL A O 1
ATOM 760 N N . LEU A 1 94 ? -7.541 11.303 -3.826 1.00 93.12 94 LEU A N 1
ATOM 761 C CA . LEU A 1 94 ? -6.837 12.333 -4.594 1.00 93.12 94 LEU A CA 1
ATOM 762 C C . LEU A 1 94 ? -5.542 12.771 -3.909 1.00 93.12 94 LEU A C 1
ATOM 764 O O . LEU A 1 94 ? -4.516 12.900 -4.572 1.00 93.12 94 LEU A O 1
ATOM 768 N N . LEU A 1 95 ? -5.566 12.949 -2.587 1.00 92.31 95 LEU A N 1
ATOM 769 C CA . LEU A 1 95 ? -4.374 13.283 -1.814 1.00 92.31 95 LEU A CA 1
ATOM 770 C C . LEU A 1 95 ? -3.334 12.161 -1.890 1.00 92.31 95 LEU A C 1
ATOM 772 O O . LEU A 1 95 ? -2.162 12.428 -2.131 1.00 92.31 95 LEU A O 1
ATOM 776 N N . ALA A 1 96 ? -3.761 10.906 -1.741 1.00 91.31 96 ALA A N 1
ATOM 777 C CA . ALA A 1 96 ? -2.873 9.753 -1.848 1.00 91.31 96 ALA A CA 1
ATOM 778 C C . ALA A 1 96 ? -2.239 9.636 -3.241 1.00 91.31 96 ALA A C 1
ATOM 780 O O . ALA A 1 96 ? -1.033 9.422 -3.358 1.00 91.31 96 ALA A O 1
ATOM 781 N N . LEU A 1 97 ? -3.039 9.840 -4.292 1.00 93.50 97 LEU A N 1
ATOM 782 C CA . LEU A 1 97 ? -2.565 9.886 -5.671 1.00 93.50 97 LEU A CA 1
ATOM 783 C C . LEU A 1 97 ? -1.546 11.014 -5.876 1.00 93.50 97 LEU A C 1
ATOM 785 O O . LEU A 1 97 ? -0.478 10.776 -6.436 1.00 93.50 97 LEU A O 1
ATOM 789 N N . LEU A 1 98 ? -1.842 12.220 -5.386 1.00 93.06 98 LEU A N 1
ATOM 790 C CA . LEU A 1 98 ? -0.937 13.363 -5.469 1.00 93.06 98 LEU A CA 1
ATOM 791 C C . LEU A 1 98 ? 0.388 13.074 -4.754 1.00 93.06 98 LEU A C 1
ATOM 793 O O . LEU A 1 98 ? 1.449 13.292 -5.332 1.00 93.06 98 LEU A O 1
ATOM 797 N N . CYS A 1 99 ? 0.349 12.534 -3.533 1.00 91.69 99 CYS A N 1
ATOM 798 C CA . CYS A 1 99 ? 1.550 12.136 -2.800 1.00 91.69 99 CYS A CA 1
ATOM 799 C C . CYS A 1 99 ? 2.373 11.094 -3.568 1.00 91.69 99 CYS A C 1
ATOM 801 O O . CYS A 1 99 ? 3.598 11.202 -3.613 1.00 91.69 99 CYS A O 1
ATOM 803 N N . LEU A 1 100 ? 1.720 10.109 -4.192 1.00 91.56 100 LEU A N 1
ATOM 804 C CA . LEU A 1 100 ? 2.396 9.074 -4.974 1.00 91.56 100 LEU A CA 1
ATOM 805 C C . LEU A 1 100 ? 3.084 9.662 -6.214 1.00 91.56 100 LEU A C 1
ATOM 807 O O . LEU A 1 100 ? 4.235 9.330 -6.496 1.00 91.56 100 LEU A O 1
ATOM 811 N N . VAL A 1 101 ? 2.421 10.587 -6.914 1.00 89.88 101 VAL A N 1
ATOM 812 C CA . VAL A 1 101 ? 3.006 11.299 -8.059 1.00 89.88 101 VAL A CA 1
ATOM 813 C C . VAL A 1 101 ? 4.172 12.183 -7.613 1.00 89.88 101 VAL A C 1
ATOM 815 O O . VAL A 1 101 ? 5.244 12.103 -8.208 1.00 89.88 101 VAL A O 1
ATOM 818 N N . LEU A 1 102 ? 4.024 12.963 -6.540 1.00 89.06 102 LEU A N 1
ATOM 819 C CA . LEU A 1 102 ? 5.094 13.820 -6.012 1.00 89.06 102 LEU A CA 1
ATOM 820 C C . LEU A 1 102 ? 6.308 13.014 -5.527 1.00 89.06 102 LEU A C 1
ATOM 822 O O . LEU A 1 102 ? 7.447 13.444 -5.708 1.00 89.06 102 LEU A O 1
ATOM 826 N N . ALA A 1 103 ? 6.095 11.814 -4.983 1.00 87.69 103 ALA A N 1
ATOM 827 C CA . ALA A 1 103 ? 7.176 10.916 -4.578 1.00 87.69 103 ALA A CA 1
ATOM 828 C C . ALA A 1 103 ? 8.050 10.441 -5.751 1.00 87.69 103 ALA A C 1
ATOM 830 O O . ALA A 1 103 ? 9.195 10.042 -5.541 1.00 87.69 103 ALA A O 1
ATOM 831 N N . THR A 1 104 ? 7.546 10.530 -6.984 1.00 80.25 104 THR A N 1
ATOM 832 C CA . THR A 1 104 ? 8.326 10.335 -8.217 1.00 80.25 104 THR A CA 1
ATOM 833 C C . THR A 1 104 ? 9.404 11.406 -8.381 1.00 80.25 104 THR A C 1
ATOM 835 O O . THR A 1 104 ? 10.504 11.109 -8.844 1.00 80.25 104 THR A O 1
ATOM 838 N N . ALA A 1 105 ? 9.103 12.645 -7.982 1.00 74.75 105 ALA A N 1
ATOM 839 C CA . ALA A 1 105 ? 10.003 13.788 -8.100 1.00 74.75 105 ALA A CA 1
ATOM 840 C C . ALA A 1 105 ? 10.938 13.944 -6.885 1.00 74.75 105 ALA A C 1
ATOM 842 O O . ALA A 1 105 ? 12.050 14.444 -7.029 1.00 74.75 105 ALA A O 1
ATOM 843 N N . ALA A 1 106 ? 10.508 13.503 -5.698 1.00 68.31 106 ALA A N 1
ATOM 844 C CA . ALA A 1 106 ? 11.152 13.827 -4.421 1.00 68.31 106 ALA A CA 1
ATOM 845 C C . ALA A 1 106 ? 12.434 13.034 -4.083 1.00 68.31 106 ALA A C 1
ATOM 847 O O . ALA A 1 106 ? 13.055 13.287 -3.053 1.00 68.31 106 ALA A O 1
ATOM 848 N N . GLY A 1 107 ? 12.865 12.084 -4.912 1.00 61.25 107 GLY A N 1
ATOM 849 C CA . GLY A 1 107 ? 14.122 11.376 -4.673 1.00 61.25 107 GLY A CA 1
ATOM 850 C C . GLY A 1 107 ? 14.293 10.175 -5.585 1.00 61.25 107 GLY A C 1
ATOM 851 O O . GLY A 1 107 ? 13.574 9.187 -5.449 1.00 61.25 107 GLY A O 1
ATOM 852 N N . ARG A 1 108 ? 15.265 10.268 -6.497 1.00 71.38 108 ARG A N 1
ATOM 853 C CA . ARG A 1 108 ? 15.724 9.162 -7.340 1.00 71.38 108 ARG A CA 1
ATOM 854 C C . ARG A 1 108 ? 17.217 8.964 -7.115 1.00 71.38 108 ARG A C 1
ATOM 856 O O . ARG A 1 108 ? 18.008 9.860 -7.398 1.00 71.38 108 ARG A O 1
ATOM 863 N N . ILE A 1 109 ? 17.600 7.805 -6.594 1.00 77.62 109 ILE A N 1
ATOM 864 C CA . ILE A 1 109 ? 19.008 7.402 -6.519 1.00 77.62 109 ILE A CA 1
ATOM 865 C C . ILE A 1 109 ? 19.176 6.253 -7.504 1.00 77.62 109 ILE A C 1
ATOM 867 O O . ILE A 1 109 ? 18.656 5.158 -7.281 1.00 77.62 109 ILE A O 1
ATOM 871 N N . GLN A 1 110 ? 19.844 6.520 -8.627 1.00 75.56 110 GLN A N 1
ATOM 872 C CA . GLN A 1 110 ? 20.144 5.485 -9.609 1.00 75.56 110 GLN A CA 1
ATOM 873 C C . GLN A 1 110 ? 21.312 4.648 -9.095 1.00 75.56 110 GLN A C 1
ATOM 875 O O . GLN A 1 110 ? 22.384 5.185 -8.817 1.00 75.56 110 GLN A O 1
ATOM 880 N N . ILE A 1 111 ? 21.113 3.338 -8.993 1.00 76.38 111 ILE A N 1
ATOM 881 C CA . ILE A 1 111 ? 22.215 2.419 -8.718 1.00 76.38 111 ILE A CA 1
ATOM 882 C C . ILE A 1 111 ? 22.883 2.076 -10.054 1.00 76.38 111 ILE A C 1
ATOM 884 O O . ILE A 1 111 ? 22.177 1.656 -10.979 1.00 76.38 111 ILE A O 1
ATOM 888 N N . PRO A 1 112 ? 24.213 2.236 -10.190 1.00 75.25 112 PRO A N 1
ATOM 889 C CA . PRO A 1 112 ? 24.929 1.818 -11.390 1.00 75.25 112 PRO A CA 1
ATOM 890 C C . PRO A 1 112 ? 24.608 0.360 -11.752 1.00 75.25 112 PRO A C 1
ATOM 892 O O . PRO A 1 112 ? 24.681 -0.523 -10.901 1.00 75.25 112 PRO A O 1
ATOM 895 N N . GLY A 1 113 ? 24.231 0.109 -13.008 1.00 72.81 113 GLY A N 1
ATOM 896 C CA . GLY A 1 113 ? 23.934 -1.238 -13.512 1.00 72.81 113 GLY A CA 1
ATOM 897 C C . GLY A 1 113 ? 22.511 -1.763 -13.266 1.00 72.81 113 GLY A C 1
ATOM 898 O O . GLY A 1 113 ? 22.195 -2.844 -13.755 1.00 72.81 113 GLY A O 1
ATOM 899 N N . ASN A 1 114 ? 21.629 -1.023 -12.580 1.00 71.81 114 ASN A N 1
ATOM 900 C CA . ASN A 1 114 ? 20.204 -1.367 -12.480 1.00 71.81 114 ASN A CA 1
ATOM 901 C C . ASN A 1 114 ? 19.358 -0.348 -13.266 1.00 71.81 114 ASN A C 1
ATOM 903 O O . ASN A 1 114 ? 19.550 0.849 -13.055 1.00 71.81 114 ASN A O 1
ATOM 907 N N . PRO A 1 115 ? 18.419 -0.760 -14.143 1.00 66.75 115 PRO A N 1
ATOM 908 C CA . PRO A 1 115 ? 17.497 0.170 -14.805 1.00 66.75 115 PRO A CA 1
ATOM 909 C C . PRO A 1 115 ? 16.505 0.836 -13.838 1.00 66.75 115 PRO A C 1
ATOM 911 O O . PRO A 1 115 ? 15.958 1.893 -14.150 1.00 66.75 115 PRO A O 1
ATOM 914 N N . VAL A 1 116 ? 16.273 0.252 -12.661 1.00 69.62 116 VAL A N 1
ATOM 915 C CA . VAL A 1 116 ? 15.302 0.734 -11.674 1.00 69.62 116 VAL A CA 1
ATOM 916 C C . VAL A 1 116 ? 16.000 1.633 -10.644 1.00 69.62 116 VAL A C 1
ATOM 918 O O . VAL A 1 116 ? 16.943 1.184 -9.998 1.00 69.62 116 VAL A O 1
ATOM 921 N N . PRO A 1 117 ? 15.575 2.893 -10.444 1.00 75.69 117 PRO A N 1
ATOM 922 C CA . PRO A 1 117 ? 16.102 3.741 -9.374 1.00 75.69 117 PRO A CA 1
ATOM 923 C C . PRO A 1 117 ? 15.476 3.409 -8.016 1.00 75.69 117 PRO A C 1
ATOM 925 O O . PRO A 1 117 ? 14.330 2.965 -7.931 1.00 75.69 117 PRO A O 1
ATOM 928 N N . ILE A 1 118 ? 16.190 3.717 -6.932 1.00 78.81 118 ILE A N 1
ATOM 929 C CA . ILE A 1 118 ? 15.585 3.792 -5.599 1.00 78.81 118 ILE A CA 1
ATOM 930 C C . ILE A 1 118 ? 14.681 5.029 -5.571 1.00 78.81 118 ILE A C 1
ATOM 932 O O . ILE A 1 118 ? 15.157 6.140 -5.814 1.00 78.81 118 ILE A O 1
ATOM 936 N N . THR A 1 119 ? 13.395 4.843 -5.255 1.00 83.38 119 THR A N 1
ATOM 937 C CA . THR A 1 119 ? 12.400 5.927 -5.188 1.00 83.38 119 THR A CA 1
ATOM 938 C C . THR A 1 119 ? 11.709 6.017 -3.830 1.00 83.38 119 THR A C 1
ATOM 940 O O . THR A 1 119 ? 11.666 5.052 -3.059 1.00 83.38 119 THR A O 1
ATOM 943 N N . LEU A 1 120 ? 11.106 7.177 -3.553 1.00 86.88 120 LEU A N 1
ATOM 944 C CA . LEU A 1 120 ? 10.198 7.370 -2.416 1.00 86.88 120 LEU A CA 1
ATOM 945 C C . LEU A 1 120 ? 8.776 6.841 -2.676 1.00 86.88 120 LEU A C 1
ATOM 947 O O . LEU A 1 120 ? 7.969 6.793 -1.750 1.00 86.88 120 LEU A O 1
ATOM 951 N N . GLN A 1 121 ? 8.460 6.402 -3.900 1.00 89.69 121 GLN A N 1
ATOM 952 C CA . GLN A 1 121 ? 7.126 5.899 -4.254 1.00 89.69 121 GLN A CA 1
ATOM 953 C C . GLN A 1 121 ? 6.718 4.706 -3.381 1.00 89.69 121 GLN A C 1
ATOM 955 O O . GLN A 1 121 ? 5.602 4.674 -2.868 1.00 89.69 121 GLN A O 1
ATOM 960 N N . THR A 1 122 ? 7.636 3.764 -3.130 1.00 89.31 122 THR A N 1
ATOM 961 C CA . THR A 1 122 ? 7.354 2.599 -2.274 1.00 89.31 122 THR A CA 1
ATOM 962 C C . THR A 1 122 ? 7.074 2.993 -0.823 1.00 89.31 122 THR A C 1
ATOM 964 O O . THR A 1 122 ? 6.229 2.369 -0.188 1.00 89.31 122 THR A O 1
ATOM 967 N N . ALA A 1 123 ? 7.680 4.074 -0.311 1.00 90.44 123 ALA A N 1
ATOM 968 C CA . ALA A 1 123 ? 7.362 4.601 1.021 1.00 90.44 123 ALA A CA 1
ATOM 969 C C . ALA A 1 123 ? 5.920 5.119 1.088 1.00 90.44 123 ALA A C 1
ATOM 971 O O . ALA A 1 123 ? 5.193 4.818 2.033 1.00 90.44 123 ALA A O 1
ATOM 972 N N . VAL A 1 124 ? 5.484 5.859 0.062 1.00 92.12 124 VAL A N 1
ATOM 973 C CA . VAL A 1 124 ? 4.104 6.356 -0.019 1.00 92.12 124 VAL A CA 1
ATOM 974 C C . VAL A 1 124 ? 3.113 5.199 -0.128 1.00 92.12 124 VAL A C 1
ATOM 976 O O . VAL A 1 124 ? 2.105 5.210 0.574 1.00 92.12 124 VAL A O 1
ATOM 979 N N . LEU A 1 125 ? 3.420 4.162 -0.913 1.00 93.06 125 LEU A N 1
ATOM 980 C CA . LEU A 1 125 ? 2.586 2.959 -1.005 1.00 93.06 125 LEU A CA 1
ATOM 981 C C . LEU A 1 125 ? 2.477 2.216 0.335 1.00 93.06 125 LEU A C 1
ATOM 983 O O . LEU A 1 125 ? 1.384 1.770 0.679 1.00 93.06 125 LEU A O 1
ATOM 987 N N . MET A 1 126 ? 3.561 2.132 1.119 1.00 91.62 126 MET A N 1
ATOM 988 C CA . MET A 1 126 ? 3.524 1.567 2.477 1.00 91.62 126 MET A CA 1
ATOM 989 C C . MET A 1 126 ? 2.600 2.382 3.384 1.00 91.62 126 MET A C 1
ATOM 991 O O . MET A 1 126 ? 1.704 1.821 4.013 1.00 91.62 126 MET A O 1
ATOM 995 N N . CYS A 1 127 ? 2.751 3.709 3.404 1.00 88.31 127 CYS A N 1
ATOM 996 C CA . CYS A 1 127 ? 1.875 4.585 4.181 1.00 88.31 127 CYS A CA 1
ATOM 997 C C . CYS A 1 127 ? 0.409 4.448 3.749 1.00 88.31 127 CYS A C 1
ATOM 999 O O . CYS A 1 127 ? -0.468 4.291 4.597 1.00 88.31 127 CYS A O 1
ATOM 1001 N N . MET A 1 128 ? 0.136 4.454 2.443 1.00 88.69 128 MET A N 1
ATOM 1002 C CA . MET A 1 128 ? -1.206 4.274 1.887 1.00 88.69 128 MET A CA 1
ATOM 1003 C C . MET A 1 128 ? -1.801 2.923 2.285 1.00 88.69 128 MET A C 1
ATOM 1005 O O . MET A 1 128 ? -2.954 2.879 2.694 1.00 88.69 128 MET A O 1
ATOM 1009 N N . ALA A 1 129 ? -1.045 1.827 2.206 1.00 87.69 129 ALA A N 1
ATOM 1010 C CA . ALA A 1 129 ? -1.558 0.487 2.503 1.00 87.69 129 ALA A CA 1
ATOM 1011 C C . ALA A 1 129 ? -1.869 0.275 3.988 1.00 87.69 129 ALA A C 1
ATOM 1013 O O . ALA A 1 129 ? -2.759 -0.504 4.325 1.00 87.69 129 ALA A O 1
ATOM 1014 N N . LEU A 1 130 ? -1.170 0.992 4.870 1.00 85.12 130 LEU A N 1
ATOM 1015 C CA . LEU A 1 130 ? -1.427 0.964 6.309 1.00 85.12 130 LEU A CA 1
ATOM 1016 C C . LEU A 1 130 ? -2.519 1.945 6.760 1.00 85.12 130 LEU A C 1
ATOM 1018 O O . LEU A 1 130 ? -3.011 1.817 7.880 1.00 85.12 130 LEU A O 1
ATOM 1022 N N . THR A 1 131 ? -2.886 2.931 5.932 1.00 81.88 131 THR A N 1
ATOM 1023 C CA . THR A 1 131 ? -3.813 4.010 6.326 1.00 81.88 131 THR A CA 1
ATOM 1024 C C . THR A 1 131 ? -5.084 4.092 5.493 1.00 81.88 131 THR A C 1
ATOM 1026 O O . THR A 1 131 ? -6.086 4.577 5.986 1.00 81.88 131 THR A O 1
ATOM 1029 N N . LEU A 1 132 ? -5.116 3.637 4.247 1.00 79.25 132 LEU A N 1
ATOM 1030 C CA . LEU A 1 132 ? -6.310 3.715 3.408 1.00 79.25 132 LEU A CA 1
ATOM 1031 C C . LEU A 1 132 ? -7.108 2.412 3.458 1.00 79.25 132 LEU A C 1
ATOM 1033 O O . LEU A 1 132 ? -6.570 1.321 3.625 1.00 79.25 132 LEU A O 1
ATOM 1037 N N . SER A 1 133 ? -8.423 2.517 3.264 1.00 78.19 133 SER A N 1
ATOM 1038 C CA . SER A 1 133 ? -9.265 1.328 3.079 1.00 78.19 133 SER A CA 1
ATOM 1039 C C . SER A 1 133 ? -9.011 0.668 1.717 1.00 78.19 133 SER A C 1
ATOM 1041 O O . SER A 1 133 ? -8.604 1.344 0.771 1.00 78.19 133 SER A O 1
ATOM 1043 N N . LEU A 1 134 ? -9.326 -0.630 1.578 1.00 80.56 134 LEU A N 1
ATOM 1044 C CA . LEU A 1 134 ? -9.144 -1.385 0.322 1.00 80.56 134 LEU A CA 1
ATOM 1045 C C . LEU A 1 134 ? -9.672 -0.647 -0.919 1.00 80.56 134 LEU A C 1
ATOM 1047 O O . LEU A 1 134 ? -8.920 -0.514 -1.883 1.00 80.56 134 LEU A O 1
ATOM 1051 N N . PRO A 1 135 ? -10.914 -0.120 -0.933 1.00 80.94 135 PRO A N 1
ATOM 1052 C CA . PRO A 1 135 ? -11.416 0.592 -2.106 1.00 80.94 135 PRO A CA 1
ATOM 1053 C C . PRO A 1 135 ? -10.638 1.876 -2.402 1.00 80.94 135 PRO A C 1
ATOM 1055 O O . PRO A 1 135 ? -10.432 2.202 -3.564 1.00 80.94 135 PRO A O 1
ATOM 1058 N N . GLN A 1 136 ? -10.185 2.589 -1.367 1.00 87.94 136 GLN A N 1
ATOM 1059 C CA . GLN A 1 136 ? -9.447 3.844 -1.522 1.00 87.94 136 GLN A CA 1
ATOM 1060 C C . GLN A 1 136 ? -8.047 3.607 -2.080 1.00 87.94 136 GLN A C 1
ATOM 1062 O O . GLN A 1 136 ? -7.652 4.289 -3.020 1.00 87.94 136 GLN A O 1
ATOM 1067 N N . ILE A 1 137 ? -7.310 2.625 -1.552 1.00 88.62 137 ILE A N 1
ATOM 1068 C CA . ILE A 1 137 ? -5.983 2.309 -2.085 1.00 88.62 137 ILE A CA 1
ATOM 1069 C C . ILE A 1 137 ? -6.062 1.724 -3.492 1.00 88.62 137 ILE A C 1
ATOM 1071 O O . ILE A 1 137 ? -5.297 2.136 -4.358 1.00 88.62 137 ILE A O 1
ATOM 1075 N N . THR A 1 138 ? -7.043 0.852 -3.752 1.00 90.12 138 THR A N 1
ATOM 1076 C CA . THR A 1 138 ? -7.290 0.317 -5.099 1.00 90.12 138 THR A CA 1
ATOM 1077 C C . THR A 1 138 ? -7.569 1.455 -6.072 1.00 90.12 138 THR A C 1
ATOM 1079 O O . THR A 1 138 ? -6.942 1.521 -7.122 1.00 90.12 138 THR A O 1
ATOM 1082 N N . ALA A 1 139 ? -8.462 2.384 -5.712 1.00 92.19 139 ALA A N 1
ATOM 1083 C CA . ALA A 1 139 ? -8.785 3.533 -6.550 1.00 92.19 139 ALA A CA 1
ATOM 1084 C C . ALA A 1 139 ? -7.568 4.441 -6.777 1.00 92.19 139 ALA A C 1
ATOM 1086 O O . ALA A 1 139 ? -7.338 4.861 -7.908 1.00 92.19 139 ALA A O 1
ATOM 1087 N N . ALA A 1 140 ? -6.767 4.715 -5.744 1.00 94.19 140 ALA A N 1
ATOM 1088 C CA . ALA A 1 140 ? -5.577 5.557 -5.857 1.00 94.19 140 ALA A CA 1
ATOM 1089 C C . ALA A 1 140 ? -4.511 4.930 -6.772 1.00 94.19 140 ALA A C 1
ATOM 1091 O O . ALA A 1 140 ? -4.030 5.590 -7.691 1.00 94.19 140 ALA A O 1
ATOM 1092 N N . VAL A 1 141 ? -4.179 3.649 -6.574 1.00 94.69 141 VAL A N 1
ATOM 1093 C CA . VAL A 1 141 ? -3.167 2.947 -7.383 1.00 94.69 141 VAL A CA 1
ATOM 1094 C C . VAL A 1 141 ? -3.668 2.697 -8.810 1.00 94.69 141 VAL A C 1
ATOM 1096 O O . VAL A 1 141 ? -2.918 2.889 -9.763 1.00 94.69 141 VAL A O 1
ATOM 1099 N N . ALA A 1 142 ? -4.943 2.345 -8.995 1.00 95.31 142 ALA A N 1
ATOM 1100 C CA . ALA A 1 142 ? -5.527 2.212 -10.330 1.00 95.31 142 ALA A CA 1
ATOM 1101 C C . ALA A 1 142 ? -5.530 3.551 -11.084 1.00 95.31 142 ALA A C 1
ATOM 1103 O O . ALA A 1 142 ? -5.182 3.587 -12.261 1.00 95.31 142 ALA A O 1
ATOM 1104 N N . SER A 1 143 ? -5.847 4.658 -10.402 1.00 95.44 143 SER A N 1
ATOM 1105 C CA . SER A 1 143 ? -5.778 6.003 -10.993 1.00 95.44 143 SER A CA 1
ATOM 1106 C C . SER A 1 143 ? -4.346 6.384 -11.368 1.00 95.44 143 SER A C 1
ATOM 1108 O O . SER A 1 143 ? -4.127 6.975 -12.419 1.00 95.44 143 SER A O 1
ATOM 1110 N N . TYR A 1 144 ? -3.361 6.002 -10.551 1.00 94.62 144 TYR A N 1
ATOM 1111 C CA . TYR A 1 144 ? -1.944 6.196 -10.858 1.00 94.62 144 TYR A CA 1
ATOM 1112 C C . TYR A 1 144 ? -1.525 5.475 -12.147 1.00 94.62 144 TYR A C 1
ATOM 1114 O O . TYR A 1 144 ? -0.914 6.082 -13.026 1.00 94.62 144 TYR A O 1
ATOM 1122 N N . ILE A 1 145 ? -1.919 4.207 -12.305 1.00 94.50 145 ILE A N 1
ATOM 1123 C CA . ILE A 1 145 ? -1.660 3.435 -13.530 1.00 94.50 145 ILE A CA 1
ATOM 1124 C C . ILE A 1 145 ? -2.404 4.049 -14.726 1.00 94.50 145 ILE A C 1
ATOM 1126 O O . ILE A 1 145 ? -1.820 4.202 -15.799 1.00 94.50 145 ILE A O 1
ATOM 1130 N N . ALA A 1 146 ? -3.665 4.451 -14.541 1.00 95.06 146 ALA A N 1
ATOM 1131 C CA . ALA A 1 146 ? -4.477 5.075 -15.582 1.00 95.06 146 ALA A CA 1
ATOM 1132 C C . ALA A 1 146 ? -3.888 6.408 -16.075 1.00 95.06 146 ALA A C 1
ATOM 1134 O O . ALA A 1 146 ? -3.877 6.652 -17.278 1.00 95.06 146 ALA A O 1
ATOM 1135 N N . LEU A 1 147 ? -3.342 7.242 -15.182 1.00 93.56 147 LEU A N 1
ATOM 1136 C CA . LEU A 1 147 ? -2.629 8.465 -15.572 1.00 93.56 147 LEU A CA 1
ATOM 1137 C C . LEU A 1 147 ? -1.407 8.153 -16.442 1.00 93.56 147 LEU A C 1
ATOM 1139 O O . LEU A 1 147 ? -1.179 8.817 -17.451 1.00 93.56 147 LEU A O 1
ATOM 1143 N N . GLY A 1 148 ? -0.646 7.117 -16.091 1.00 92.69 148 GLY A N 1
ATOM 1144 C CA . GLY A 1 148 ? 0.476 6.671 -16.908 1.00 92.69 148 GLY A CA 1
ATOM 1145 C C . GLY A 1 148 ? 0.056 6.158 -18.288 1.00 92.69 148 GLY A C 1
ATOM 1146 O O . GLY A 1 148 ? 0.687 6.506 -19.285 1.00 92.69 148 GLY A O 1
ATOM 1147 N N . LEU A 1 149 ? -1.042 5.394 -18.360 1.00 93.75 149 LEU A N 1
ATOM 1148 C CA . LEU A 1 149 ? -1.652 4.949 -19.622 1.00 93.75 149 LEU A CA 1
ATOM 1149 C C . LEU A 1 149 ? -2.148 6.120 -20.477 1.00 93.75 149 LEU A C 1
ATOM 1151 O O . LEU A 1 149 ? -1.994 6.092 -21.693 1.00 93.75 149 LEU A O 1
ATOM 1155 N N . ALA A 1 150 ? -2.687 7.166 -19.848 1.00 94.06 150 ALA A N 1
ATOM 1156 C CA . ALA A 1 150 ? -3.109 8.394 -20.517 1.00 94.06 150 ALA A CA 1
ATOM 1157 C C . ALA A 1 150 ? -1.930 9.259 -21.014 1.00 94.06 150 ALA A C 1
ATOM 1159 O O . ALA A 1 150 ? -2.151 10.311 -21.609 1.00 94.06 150 ALA A O 1
ATOM 1160 N N . GLY A 1 151 ? -0.683 8.830 -20.792 1.00 90.25 151 GLY A N 1
ATOM 1161 C CA . GLY A 1 151 ? 0.513 9.490 -21.313 1.00 90.25 151 GLY A CA 1
ATOM 1162 C C . GLY A 1 151 ? 1.170 10.475 -20.347 1.00 90.25 151 GLY A C 1
ATOM 1163 O O . GLY A 1 151 ? 2.196 11.057 -20.698 1.00 90.25 151 GLY A O 1
ATOM 1164 N N . PHE A 1 152 ? 0.655 10.636 -19.124 1.00 91.38 152 PHE A N 1
ATOM 1165 C CA . PHE A 1 152 ? 1.277 11.519 -18.138 1.00 91.38 152 PHE A CA 1
ATOM 1166 C C . PHE A 1 152 ? 2.577 10.903 -17.581 1.00 91.38 152 PHE A C 1
ATOM 1168 O O . PHE A 1 152 ? 2.610 9.703 -17.291 1.00 91.38 152 PHE A O 1
ATOM 1175 N N . PRO A 1 153 ? 3.651 11.695 -17.388 1.00 89.25 153 PRO A N 1
ATOM 1176 C CA . PRO A 1 153 ? 4.957 11.218 -16.921 1.00 89.25 153 PRO A CA 1
ATOM 1177 C C . PRO A 1 153 ? 4.978 10.989 -15.399 1.00 89.25 153 PRO A C 1
ATOM 1179 O O . PRO A 1 153 ? 5.731 11.622 -14.660 1.00 89.25 153 PRO A O 1
ATOM 1182 N N . VAL A 1 154 ? 4.104 10.107 -14.914 1.00 89.62 154 VAL A N 1
ATOM 1183 C CA . VAL A 1 154 ? 3.887 9.857 -13.478 1.00 89.62 154 VAL A CA 1
ATOM 1184 C C . VAL A 1 154 ? 4.746 8.724 -12.918 1.00 89.62 154 VAL A C 1
ATOM 1186 O O . VAL A 1 154 ? 4.848 8.584 -11.698 1.00 89.62 154 VAL A O 1
ATOM 1189 N N . PHE A 1 155 ? 5.358 7.898 -13.772 1.00 88.12 155 PHE A N 1
ATOM 1190 C CA . PHE A 1 155 ? 6.221 6.809 -13.322 1.00 88.12 155 PHE A CA 1
ATOM 1191 C C . PHE A 1 155 ? 7.650 7.274 -13.077 1.00 88.12 155 PHE A C 1
ATOM 1193 O O . PHE A 1 155 ? 8.083 8.341 -13.520 1.00 88.12 155 PHE A O 1
ATOM 1200 N N . SER A 1 156 ? 8.394 6.441 -12.349 1.00 80.88 156 SER A N 1
ATOM 1201 C CA . SER A 1 156 ? 9.794 6.703 -12.037 1.00 80.88 156 SER A CA 1
ATOM 1202 C C . SER A 1 156 ? 10.607 7.018 -13.295 1.00 80.88 156 SER A C 1
ATOM 1204 O O . SER A 1 156 ? 10.458 6.364 -14.325 1.00 80.88 156 SER A O 1
ATOM 1206 N N . GLY A 1 157 ? 11.447 8.052 -13.209 1.00 78.94 157 GLY A N 1
ATOM 1207 C CA . GLY A 1 157 ? 12.176 8.582 -14.361 1.00 78.94 157 GLY A CA 1
ATOM 1208 C C . GLY A 1 157 ? 11.363 9.530 -15.250 1.00 78.94 157 GLY A C 1
ATOM 1209 O O . GLY A 1 157 ? 11.852 9.878 -16.317 1.00 78.94 157 GLY A O 1
ATOM 1210 N N . PHE A 1 158 ? 10.171 9.964 -14.815 1.00 82.81 158 PHE A N 1
ATOM 1211 C CA . PHE A 1 158 ? 9.232 10.778 -15.604 1.00 82.81 158 PHE A CA 1
ATOM 1212 C C . PHE A 1 158 ? 8.805 10.088 -16.908 1.00 82.81 158 PHE A C 1
ATOM 1214 O O . PHE A 1 158 ? 8.626 10.720 -17.947 1.00 82.81 158 PHE A O 1
ATOM 1221 N N . ILE A 1 159 ? 8.641 8.766 -16.843 1.00 85.75 159 ILE A N 1
ATOM 1222 C CA . ILE A 1 159 ? 8.182 7.936 -17.958 1.00 85.75 159 ILE A CA 1
ATOM 1223 C C . ILE A 1 159 ? 6.656 7.775 -17.863 1.00 85.75 159 ILE A C 1
ATOM 1225 O O . ILE A 1 159 ? 6.090 7.744 -16.768 1.00 85.75 159 ILE A O 1
ATOM 1229 N N . SER A 1 160 ? 5.984 7.686 -19.010 1.00 89.38 160 SER A N 1
ATOM 1230 C CA . SER A 1 160 ? 4.542 7.440 -19.127 1.00 89.38 160 SER A CA 1
ATOM 1231 C C . SER A 1 160 ? 4.259 5.985 -19.539 1.00 89.38 160 SER A C 1
ATOM 1233 O O . SER A 1 160 ? 4.824 5.058 -18.959 1.00 89.38 160 SER A O 1
ATOM 1235 N N . ALA A 1 161 ? 3.426 5.738 -20.552 1.00 90.38 161 ALA A N 1
ATOM 1236 C CA . ALA A 1 161 ? 2.973 4.403 -20.945 1.00 90.38 161 ALA A CA 1
ATOM 1237 C C . ALA A 1 161 ? 4.113 3.410 -21.253 1.00 90.38 161 ALA A C 1
ATOM 1239 O O . ALA A 1 161 ? 3.964 2.215 -21.011 1.00 90.38 161 ALA A O 1
ATOM 1240 N N . ALA A 1 162 ? 5.278 3.886 -21.707 1.00 87.88 162 ALA A N 1
ATOM 1241 C CA . ALA A 1 162 ? 6.434 3.030 -21.983 1.00 87.88 162 ALA A CA 1
ATOM 1242 C C . ALA A 1 162 ? 6.923 2.245 -20.747 1.00 87.88 162 ALA A C 1
ATOM 1244 O O . ALA A 1 162 ? 7.411 1.124 -20.882 1.00 87.88 162 ALA A O 1
ATOM 1245 N N . ALA A 1 163 ? 6.747 2.779 -19.532 1.00 87.69 163 ALA A N 1
ATOM 1246 C CA . ALA A 1 163 ? 7.132 2.071 -18.310 1.00 87.69 163 ALA A CA 1
ATOM 1247 C C . ALA A 1 163 ? 6.244 0.845 -18.025 1.00 87.69 163 ALA A C 1
ATOM 1249 O O . ALA A 1 163 ? 6.670 -0.063 -17.318 1.00 87.69 163 ALA A O 1
ATOM 1250 N N . LEU A 1 164 ? 5.033 0.788 -18.594 1.00 89.81 164 LEU A N 1
ATOM 1251 C CA . LEU A 1 164 ? 4.067 -0.297 -18.373 1.00 89.81 164 LEU A CA 1
ATOM 1252 C C . LEU A 1 164 ? 4.341 -1.550 -19.206 1.00 89.81 164 LEU A C 1
ATOM 1254 O O . LEU A 1 164 ? 3.767 -2.600 -18.921 1.00 89.81 164 LEU A O 1
ATOM 1258 N N . VAL A 1 165 ? 5.215 -1.440 -20.205 1.00 90.62 165 VAL A N 1
ATOM 1259 C CA . VAL A 1 165 ? 5.662 -2.546 -21.067 1.00 90.62 165 VAL A CA 1
ATOM 1260 C C . VAL A 1 165 ? 7.180 -2.762 -21.009 1.00 90.62 165 VAL A C 1
ATOM 1262 O O . VAL A 1 165 ? 7.704 -3.649 -21.674 1.00 90.62 165 VAL A O 1
ATOM 1265 N N . GLY A 1 166 ? 7.894 -1.961 -20.214 1.00 87.25 166 GLY A N 1
ATOM 1266 C CA . GLY A 1 166 ? 9.344 -2.041 -20.043 1.00 87.25 166 GLY A CA 1
ATOM 1267 C C . GLY A 1 166 ? 9.789 -2.899 -18.849 1.00 87.25 166 GLY A C 1
ATOM 1268 O O . GLY A 1 166 ? 8.961 -3.460 -18.132 1.00 87.25 166 GLY A O 1
ATOM 1269 N N . PRO A 1 167 ? 11.104 -2.960 -18.564 1.00 86.44 167 PRO A N 1
ATOM 1270 C CA . PRO A 1 167 ? 11.666 -3.761 -17.467 1.00 86.44 167 PRO A CA 1
ATOM 1271 C C . PRO A 1 167 ? 11.100 -3.426 -16.077 1.00 86.44 167 PRO A C 1
ATOM 1273 O O . PRO A 1 167 ? 11.103 -4.267 -15.183 1.00 86.44 167 PRO A O 1
ATOM 1276 N N . THR A 1 168 ? 10.592 -2.205 -15.889 1.00 87.38 168 THR A N 1
ATOM 1277 C CA . THR A 1 168 ? 9.970 -1.734 -14.643 1.00 87.38 168 THR A CA 1
ATOM 1278 C C . THR A 1 168 ? 8.489 -2.094 -14.518 1.00 87.38 168 THR A C 1
ATOM 1280 O O . THR A 1 168 ? 7.922 -1.934 -13.434 1.00 87.38 168 THR A O 1
ATOM 1283 N N . ALA A 1 169 ? 7.857 -2.608 -15.578 1.00 90.81 169 ALA A N 1
ATOM 1284 C CA . ALA A 1 169 ? 6.424 -2.889 -15.621 1.00 90.81 169 ALA A CA 1
ATOM 1285 C C . ALA A 1 169 ? 5.980 -3.807 -14.479 1.00 90.81 169 ALA A C 1
ATOM 1287 O O . ALA A 1 169 ? 4.963 -3.547 -13.839 1.00 90.81 169 ALA A O 1
ATOM 1288 N N . GLY A 1 170 ? 6.774 -4.839 -14.170 1.00 90.44 170 GLY A N 1
ATOM 1289 C CA . GLY A 1 170 ? 6.473 -5.777 -13.086 1.00 90.44 170 GLY A CA 1
ATOM 1290 C C . GLY A 1 170 ? 6.377 -5.111 -11.714 1.00 90.44 170 GLY A C 1
ATOM 1291 O O . GLY A 1 170 ? 5.574 -5.533 -10.888 1.00 90.44 170 GLY A O 1
ATOM 1292 N N . TYR A 1 171 ? 7.125 -4.030 -11.480 1.00 90.00 171 TYR A N 1
ATOM 1293 C CA . TYR A 1 171 ? 7.025 -3.260 -10.240 1.00 90.00 171 TYR A CA 1
ATOM 1294 C C . TYR A 1 171 ? 5.769 -2.382 -10.227 1.00 90.00 171 TYR A C 1
ATOM 1296 O O . TYR A 1 171 ? 5.089 -2.322 -9.209 1.00 90.00 171 TYR A O 1
ATOM 1304 N N . ILE A 1 172 ? 5.414 -1.756 -11.357 1.00 91.56 172 ILE A N 1
ATOM 1305 C CA . ILE A 1 172 ? 4.237 -0.875 -11.458 1.00 91.56 172 ILE A CA 1
ATOM 1306 C C . ILE A 1 172 ? 2.936 -1.674 -11.327 1.00 91.56 172 ILE A C 1
ATOM 1308 O O . ILE A 1 172 ? 2.076 -1.323 -10.521 1.00 91.56 172 ILE A O 1
ATOM 1312 N N . TRP A 1 173 ? 2.802 -2.776 -12.067 1.00 92.56 173 TRP A N 1
ATOM 1313 C CA . TRP A 1 173 ? 1.668 -3.695 -11.918 1.00 92.56 173 TRP A CA 1
ATOM 1314 C C . TRP A 1 173 ? 1.680 -4.368 -10.542 1.00 92.56 173 TRP A C 1
ATOM 1316 O O . TRP A 1 173 ? 0.633 -4.527 -9.907 1.00 92.56 173 TRP A O 1
ATOM 1326 N N . GLY A 1 174 ? 2.880 -4.674 -10.042 1.00 92.44 174 GLY A N 1
ATOM 1327 C CA . GLY A 1 174 ? 3.111 -5.192 -8.703 1.00 92.44 174 GLY A CA 1
ATOM 1328 C C . GLY A 1 174 ? 2.625 -4.260 -7.595 1.00 92.44 174 GLY A C 1
ATOM 1329 O O . GLY A 1 174 ? 2.170 -4.768 -6.577 1.00 92.44 174 GLY A O 1
ATOM 1330 N N . PHE A 1 175 ? 2.625 -2.931 -7.774 1.00 93.56 175 PHE A N 1
ATOM 1331 C CA . PHE A 1 175 ? 2.121 -1.994 -6.760 1.00 93.56 175 PHE A CA 1
ATOM 1332 C C . PHE A 1 175 ? 0.672 -2.278 -6.378 1.00 93.56 175 PHE A C 1
ATOM 1334 O O . PHE A 1 175 ? 0.339 -2.245 -5.194 1.00 93.56 175 PHE A O 1
ATOM 1341 N N . LEU A 1 176 ? -0.189 -2.593 -7.347 1.00 93.69 176 LEU A N 1
ATOM 1342 C CA . LEU A 1 176 ? -1.591 -2.884 -7.062 1.00 93.69 176 LEU A CA 1
ATOM 1343 C C . LEU A 1 176 ? -1.726 -4.170 -6.240 1.00 93.69 176 LEU A C 1
ATOM 1345 O O . LEU A 1 176 ? -2.375 -4.174 -5.198 1.00 93.69 176 LEU A O 1
ATOM 1349 N N . VAL A 1 177 ? -1.066 -5.247 -6.666 1.00 93.94 177 VAL A N 1
ATOM 1350 C CA . VAL A 1 177 ? -1.125 -6.540 -5.967 1.00 93.94 177 VAL A CA 1
ATOM 1351 C C . VAL A 1 177 ? -0.492 -6.436 -4.577 1.00 93.94 177 VAL A C 1
ATOM 1353 O O . VAL A 1 177 ? -1.093 -6.842 -3.585 1.00 93.94 177 VAL A O 1
ATOM 1356 N N . ALA A 1 178 ? 0.694 -5.840 -4.484 1.00 93.56 178 ALA A N 1
ATOM 1357 C CA . ALA A 1 178 ? 1.451 -5.707 -3.250 1.00 93.56 178 ALA A CA 1
ATOM 1358 C C . ALA A 1 178 ? 0.734 -4.832 -2.215 1.00 93.56 178 ALA A C 1
ATOM 1360 O O . ALA A 1 178 ? 0.661 -5.214 -1.048 1.00 93.56 178 ALA A O 1
ATOM 1361 N N . THR A 1 179 ? 0.153 -3.699 -2.625 1.00 92.56 179 THR A N 1
ATOM 1362 C CA . THR A 1 179 ? -0.619 -2.846 -1.707 1.00 92.56 179 THR A CA 1
ATOM 1363 C C . THR A 1 179 ? -1.890 -3.522 -1.212 1.00 92.56 179 THR A C 1
ATOM 1365 O O . THR A 1 179 ? -2.229 -3.365 -0.041 1.00 92.56 179 THR A O 1
ATOM 1368 N N . LEU A 1 180 ? -2.568 -4.308 -2.053 1.00 90.38 180 LEU A N 1
ATOM 1369 C CA . LEU A 1 180 ? -3.722 -5.105 -1.638 1.00 90.38 180 LEU A CA 1
ATOM 1370 C C . LEU A 1 180 ? -3.327 -6.179 -0.623 1.00 90.38 180 LEU A C 1
ATOM 1372 O O . LEU A 1 180 ? -3.965 -6.286 0.422 1.00 90.38 180 LEU A O 1
ATOM 1376 N N . VAL A 1 181 ? -2.253 -6.929 -0.888 1.00 91.25 181 VAL A N 1
ATOM 1377 C CA . VAL A 1 181 ? -1.717 -7.932 0.045 1.00 91.25 181 VAL A CA 1
ATOM 1378 C C . VAL A 1 181 ? -1.328 -7.277 1.371 1.00 91.25 181 VAL A C 1
ATOM 1380 O O . VAL A 1 181 ? -1.762 -7.736 2.428 1.00 91.25 181 VAL A O 1
ATOM 1383 N N . THR A 1 182 ? -0.581 -6.167 1.335 1.00 90.62 182 THR A N 1
ATOM 1384 C CA . THR A 1 182 ? -0.223 -5.412 2.541 1.00 90.62 182 THR A CA 1
ATOM 1385 C C . THR A 1 182 ? -1.469 -4.943 3.277 1.00 90.62 182 THR A C 1
ATOM 1387 O O . THR A 1 182 ? -1.560 -5.178 4.473 1.00 90.62 182 THR A O 1
ATOM 1390 N N . ALA A 1 183 ? -2.452 -4.347 2.603 1.00 86.31 183 ALA A N 1
ATOM 1391 C CA . ALA A 1 183 ? -3.667 -3.858 3.247 1.00 86.31 183 ALA A CA 1
ATOM 1392 C C . ALA A 1 183 ? -4.466 -4.999 3.905 1.00 86.31 183 ALA A C 1
ATOM 1394 O O . ALA A 1 183 ? -4.941 -4.850 5.029 1.00 86.31 183 ALA A O 1
ATOM 1395 N N . VAL A 1 184 ? -4.563 -6.164 3.257 1.00 84.50 184 VAL A N 1
ATOM 1396 C CA . VAL A 1 184 ? -5.250 -7.346 3.801 1.00 84.50 184 VAL A CA 1
ATOM 1397 C C . VAL A 1 184 ? -4.537 -7.889 5.043 1.00 84.50 184 VAL A C 1
ATOM 1399 O O . VAL A 1 184 ? -5.185 -8.085 6.070 1.00 84.50 184 VAL A O 1
ATOM 1402 N N . ILE A 1 185 ? -3.209 -8.059 5.010 1.00 84.50 185 ILE A N 1
ATOM 1403 C CA . ILE A 1 185 ? -2.422 -8.489 6.187 1.00 84.50 185 ILE A CA 1
ATOM 1404 C C . ILE A 1 185 ? -2.463 -7.410 7.285 1.00 84.50 185 ILE A C 1
ATOM 1406 O O . ILE A 1 185 ? -2.559 -7.700 8.483 1.00 84.50 185 ILE A O 1
ATOM 1410 N N . ALA A 1 186 ? -2.475 -6.140 6.873 1.00 81.19 186 ALA A N 1
ATOM 1411 C CA . ALA A 1 186 ? -2.687 -4.976 7.722 1.00 81.19 186 ALA A CA 1
ATOM 1412 C C . ALA A 1 186 ? -4.140 -4.864 8.236 1.00 81.19 186 ALA A C 1
ATOM 1414 O O . ALA A 1 186 ? -4.403 -4.047 9.124 1.00 81.19 186 ALA A O 1
ATOM 1415 N N . GLY A 1 187 ? -5.036 -5.782 7.867 1.00 69.88 187 GLY A N 1
ATOM 1416 C CA . GLY A 1 187 ? -6.371 -5.904 8.444 1.00 69.88 187 GLY A CA 1
ATOM 1417 C C . GLY A 1 187 ? -7.360 -4.869 7.912 1.00 69.88 187 GLY A C 1
ATOM 1418 O O . GLY A 1 187 ? -8.407 -4.646 8.520 1.00 69.88 187 GLY A O 1
ATOM 1419 N N . ALA A 1 188 ? -7.065 -4.223 6.789 1.00 62.19 188 ALA A N 1
ATOM 1420 C CA . ALA A 1 188 ? -8.014 -3.348 6.132 1.00 62.19 188 ALA A CA 1
ATOM 1421 C C . ALA A 1 188 ? -9.187 -4.197 5.597 1.00 62.19 188 ALA A C 1
ATOM 1423 O O . ALA A 1 188 ? -9.021 -5.087 4.768 1.00 62.19 188 ALA A O 1
ATOM 1424 N N . THR A 1 189 ? -10.397 -3.945 6.098 1.00 46.91 189 THR A N 1
ATOM 1425 C CA . THR A 1 189 ? -11.652 -4.538 5.603 1.00 46.91 189 THR A CA 1
ATOM 1426 C C . THR A 1 189 ? -12.512 -3.457 4.923 1.00 46.91 189 THR A C 1
ATOM 1428 O O . THR A 1 189 ? -12.258 -2.258 5.057 1.00 46.91 189 THR A O 1
ATOM 1431 N N . ARG A 1 190 ? -13.471 -3.864 4.077 1.00 41.03 190 ARG A N 1
ATOM 1432 C CA . ARG A 1 190 ? -14.175 -3.015 3.088 1.00 41.03 190 ARG A CA 1
ATOM 1433 C C . ARG A 1 190 ? -15.127 -1.988 3.753 1.00 41.03 190 ARG A C 1
ATOM 1435 O O . ARG A 1 190 ? -16.111 -2.405 4.339 1.00 41.03 190 ARG A O 1
ATOM 1442 N N . SER A 1 191 ? -14.817 -0.685 3.600 1.00 46.34 191 SER A N 1
ATOM 1443 C CA . SER A 1 191 ? -15.627 0.571 3.701 1.00 46.34 191 SER A CA 1
ATOM 1444 C C . SER A 1 191 ? -16.848 0.610 4.651 1.00 46.34 191 SER A C 1
ATOM 1446 O O . SER A 1 191 ? -17.763 -0.187 4.504 1.00 46.34 191 SER A O 1
ATOM 1448 N N . ARG A 1 192 ? -16.979 1.588 5.567 1.00 38.62 192 ARG A N 1
ATOM 1449 C CA . ARG A 1 192 ? -17.568 2.931 5.316 1.00 38.62 192 ARG A CA 1
ATOM 1450 C C . ARG A 1 192 ? -16.838 3.994 6.140 1.00 38.62 192 ARG A C 1
ATOM 1452 O O . ARG A 1 192 ? -16.694 3.803 7.338 1.00 38.62 192 ARG A O 1
ATOM 1459 N N . SER A 1 193 ? -16.310 5.024 5.466 1.00 54.16 193 SER A N 1
ATOM 1460 C CA . SER A 1 193 ? -15.227 5.921 5.927 1.00 54.16 193 SER A CA 1
ATOM 1461 C C . SER A 1 193 ? -14.727 5.690 7.365 1.00 54.16 193 SER A C 1
ATOM 1463 O O . SER A 1 193 ? -15.171 6.354 8.287 1.00 54.16 193 SER A O 1
ATOM 1465 N N . ALA A 1 194 ? -13.701 4.884 7.609 1.00 43.78 194 ALA A N 1
ATOM 1466 C CA . ALA A 1 194 ? -13.480 3.479 7.206 1.00 43.78 194 ALA A CA 1
ATOM 1467 C C . ALA A 1 194 ? -12.048 3.101 7.594 1.00 43.78 194 ALA A C 1
ATOM 1469 O O . ALA A 1 194 ? -11.802 2.014 8.106 1.00 43.78 194 ALA A O 1
ATOM 1470 N N . VAL A 1 195 ? -11.135 4.049 7.345 1.00 47.31 195 VAL A N 1
ATOM 1471 C CA . VAL A 1 195 ? -9.720 4.057 7.745 1.00 47.31 195 VAL A CA 1
ATOM 1472 C C . VAL A 1 195 ? -9.579 3.841 9.257 1.00 47.31 195 VAL A C 1
ATOM 1474 O O . VAL A 1 195 ? -8.732 3.080 9.711 1.00 47.31 195 VAL A O 1
ATOM 1477 N N . ASP A 1 196 ? -10.499 4.436 10.011 1.00 47.66 196 ASP A N 1
ATOM 1478 C CA . ASP A 1 196 ? -10.366 4.700 11.443 1.00 47.66 196 ASP A CA 1
ATOM 1479 C C . ASP A 1 196 ? -10.891 3.571 12.349 1.00 47.66 196 ASP A C 1
ATOM 1481 O O . ASP A 1 196 ? -10.411 3.375 13.461 1.00 47.66 196 ASP A O 1
ATOM 1485 N N . VAL A 1 197 ? -11.817 2.742 11.863 1.00 46.00 197 VAL A N 1
ATOM 1486 C CA . VAL A 1 197 ? -12.419 1.652 12.658 1.00 46.00 197 VAL A CA 1
ATOM 1487 C C . VAL A 1 197 ? -11.947 0.274 12.182 1.00 46.00 197 VAL A C 1
ATOM 1489 O O . VAL A 1 197 ? -11.850 -0.653 12.983 1.00 46.00 197 VAL A O 1
ATOM 1492 N N . ALA A 1 198 ? -11.560 0.125 10.911 1.00 41.88 198 ALA A N 1
ATOM 1493 C CA . ALA A 1 198 ? -11.095 -1.150 10.357 1.00 41.88 198 ALA A CA 1
ATOM 1494 C C . ALA A 1 198 ? -9.648 -1.493 10.764 1.00 41.88 198 ALA A C 1
ATOM 1496 O O . ALA A 1 198 ? -9.378 -2.638 11.127 1.00 41.88 198 ALA A O 1
ATOM 1497 N N . ALA A 1 199 ? -8.740 -0.507 10.814 1.00 46.78 199 ALA A N 1
ATOM 1498 C CA . ALA A 1 199 ? -7.401 -0.688 11.388 1.00 46.78 199 ALA A CA 1
ATOM 1499 C C . ALA A 1 199 ? -7.467 -0.992 12.902 1.00 46.78 199 ALA A C 1
ATOM 1501 O O . ALA A 1 199 ? -6.709 -1.819 13.412 1.00 46.78 199 ALA A O 1
ATOM 1502 N N . ALA A 1 200 ? -8.431 -0.387 13.607 1.00 43.72 200 ALA A N 1
ATOM 1503 C CA . ALA A 1 200 ? -8.643 -0.559 15.042 1.00 43.72 200 ALA A CA 1
ATOM 1504 C C . ALA A 1 200 ? -9.374 -1.866 15.421 1.00 43.72 200 ALA A C 1
ATOM 1506 O O . ALA A 1 200 ? -9.098 -2.426 16.480 1.00 43.72 200 ALA A O 1
ATOM 1507 N N . ALA A 1 201 ? -10.278 -2.391 14.588 1.00 43.84 201 ALA A N 1
ATOM 1508 C CA . ALA A 1 201 ? -11.044 -3.612 14.869 1.00 43.84 201 ALA A CA 1
ATOM 1509 C C . ALA A 1 201 ? -10.330 -4.900 14.418 1.00 43.84 201 ALA A C 1
ATOM 1511 O O . ALA A 1 201 ? -10.419 -5.920 15.106 1.00 43.84 201 ALA A O 1
ATOM 1512 N N . SER A 1 202 ? -9.577 -4.864 13.314 1.00 42.28 202 SER A N 1
ATOM 1513 C CA . SER A 1 202 ? -8.801 -6.020 12.838 1.00 42.28 202 SER A CA 1
ATOM 1514 C C . SER A 1 202 ? -7.560 -6.283 13.690 1.00 42.28 202 SER A C 1
ATOM 1516 O O . SER A 1 202 ? -7.210 -7.439 13.923 1.00 42.28 202 SER A O 1
ATOM 1518 N N . ALA A 1 203 ? -6.953 -5.229 14.250 1.00 48.34 203 ALA A N 1
ATOM 1519 C CA . ALA A 1 203 ? -5.944 -5.368 15.296 1.00 48.34 203 ALA A CA 1
ATOM 1520 C C . ALA A 1 203 ? -6.527 -6.037 16.556 1.00 48.34 203 ALA A C 1
ATOM 1522 O O . ALA A 1 203 ? -5.918 -6.957 17.086 1.00 48.34 203 ALA A O 1
ATOM 1523 N N . ARG A 1 204 ? -7.739 -5.658 16.994 1.00 49.81 204 ARG A N 1
ATOM 1524 C CA . ARG A 1 204 ? -8.371 -6.194 18.218 1.00 49.81 204 ARG A CA 1
ATOM 1525 C C . ARG A 1 204 ? -8.859 -7.646 18.096 1.00 49.81 204 ARG A C 1
ATOM 1527 O O . ARG A 1 204 ? -8.798 -8.367 19.086 1.00 49.81 204 ARG A O 1
ATOM 1534 N N . ARG A 1 205 ? -9.318 -8.097 16.919 1.00 49.97 205 ARG A N 1
ATOM 1535 C CA . ARG A 1 205 ? -9.761 -9.495 16.694 1.00 49.97 205 ARG A CA 1
ATOM 1536 C C . ARG A 1 205 ? -8.603 -10.487 16.585 1.00 49.97 205 ARG A C 1
ATOM 1538 O O . ARG A 1 205 ? -8.701 -11.578 17.135 1.00 49.97 205 ARG A O 1
ATOM 1545 N N . PHE A 1 206 ? -7.515 -10.109 15.913 1.00 51.31 206 PHE A N 1
ATOM 1546 C CA . PHE A 1 206 ? -6.325 -10.957 15.822 1.00 51.31 206 PHE A CA 1
ATOM 1547 C C . PHE A 1 206 ? -5.564 -10.998 17.156 1.00 51.31 206 PHE A C 1
ATOM 1549 O O . PHE A 1 206 ? -5.217 -12.076 17.618 1.00 51.31 206 PHE A O 1
ATOM 1556 N N . ASP A 1 207 ? -5.385 -9.846 17.818 1.00 54.88 207 ASP A N 1
ATOM 1557 C CA . ASP A 1 207 ? -4.759 -9.745 19.148 1.00 54.88 207 ASP A CA 1
ATOM 1558 C C . ASP A 1 207 ? -5.592 -10.485 20.216 1.00 54.88 207 ASP A C 1
ATOM 1560 O O . ASP A 1 207 ? -5.032 -11.155 21.075 1.00 54.88 207 ASP A O 1
ATOM 1564 N N . GLY A 1 208 ? -6.931 -10.450 20.132 1.00 58.78 208 GLY A N 1
ATOM 1565 C CA . GLY A 1 208 ? -7.825 -11.255 20.977 1.00 58.78 208 GLY A CA 1
ATOM 1566 C C . GLY A 1 208 ? -7.669 -12.766 20.763 1.00 58.78 208 GLY A C 1
ATOM 1567 O O . GLY A 1 208 ? -7.448 -13.493 21.724 1.00 58.78 208 GLY A O 1
ATOM 1568 N N . GLY A 1 209 ? -7.682 -13.230 19.508 1.00 58.53 209 GLY A N 1
ATOM 1569 C CA . GLY A 1 209 ? -7.500 -14.653 19.192 1.00 58.53 209 GLY A CA 1
ATOM 1570 C C . GLY A 1 209 ? -6.110 -15.185 19.553 1.00 58.53 209 GLY A C 1
ATOM 1571 O O . GLY A 1 209 ? -5.991 -16.283 20.090 1.00 58.53 209 GLY A O 1
ATOM 1572 N N . LEU A 1 210 ? -5.051 -14.397 19.333 1.00 57.09 210 LEU A N 1
ATOM 1573 C CA . LEU A 1 210 ? -3.691 -14.778 19.725 1.00 57.09 210 LEU A CA 1
ATOM 1574 C C . LEU A 1 210 ? -3.532 -14.823 21.255 1.00 57.09 210 LEU A C 1
ATOM 1576 O O . LEU A 1 210 ? -2.820 -15.679 21.773 1.00 57.09 210 LEU A O 1
ATOM 1580 N N . ARG A 1 211 ? -4.202 -13.920 21.985 1.00 60.09 211 ARG A N 1
ATOM 1581 C CA . ARG A 1 211 ? -4.235 -13.899 23.458 1.00 60.09 211 ARG A CA 1
ATOM 1582 C C . ARG A 1 211 ? -4.966 -15.097 24.052 1.00 60.09 211 ARG A C 1
ATOM 1584 O O . ARG A 1 211 ? -4.484 -15.636 25.047 1.00 60.09 211 ARG A O 1
ATOM 1591 N N . ASP A 1 212 ? -6.067 -15.514 23.435 1.00 60.84 212 ASP A N 1
ATOM 1592 C CA . ASP A 1 212 ? -6.821 -16.701 23.845 1.00 60.84 212 ASP A CA 1
ATOM 1593 C C . ASP A 1 212 ? -6.010 -17.983 23.587 1.00 60.84 212 ASP A C 1
ATOM 1595 O O . ASP A 1 212 ? -5.937 -18.848 24.457 1.00 60.84 212 ASP A O 1
ATOM 1599 N N . VAL A 1 213 ? -5.300 -18.064 22.453 1.00 59.47 213 VAL A N 1
ATOM 1600 C CA . VAL A 1 213 ? -4.375 -19.173 22.139 1.00 59.47 213 VAL A CA 1
ATOM 1601 C C . VAL A 1 213 ? -3.168 -19.203 23.085 1.00 59.47 213 VAL A C 1
ATOM 1603 O O . VAL A 1 213 ? -2.734 -20.278 23.490 1.00 59.47 213 VAL A O 1
ATOM 1606 N N . MET A 1 214 ? -2.634 -18.041 23.477 1.00 61.66 214 MET A N 1
ATOM 1607 C CA . MET A 1 214 ? -1.517 -17.936 24.430 1.00 61.66 214 MET A CA 1
ATOM 1608 C C . MET A 1 214 ? -1.944 -18.039 25.907 1.00 61.66 214 MET A C 1
ATOM 1610 O O . MET A 1 214 ? -1.104 -17.887 26.793 1.00 61.66 214 MET A O 1
ATOM 1614 N N . GLY A 1 215 ? -3.226 -18.288 26.203 1.00 56.44 215 GLY A N 1
ATOM 1615 C CA . GLY A 1 215 ? -3.711 -18.487 27.573 1.00 56.44 215 GLY A CA 1
ATOM 1616 C C . GLY A 1 215 ? -3.675 -17.232 28.456 1.00 56.44 215 GLY A C 1
ATOM 1617 O O . GLY A 1 215 ? -3.710 -17.336 29.683 1.00 56.44 215 GLY A O 1
ATOM 1618 N N . ILE A 1 216 ? -3.623 -16.031 27.868 1.00 60.03 216 ILE A N 1
ATOM 1619 C CA . ILE A 1 216 ? -3.617 -14.756 28.604 1.00 60.03 216 ILE A CA 1
ATOM 1620 C C . ILE A 1 216 ? -5.069 -14.371 28.924 1.00 60.03 216 ILE A C 1
ATOM 1622 O O . ILE A 1 216 ? -5.631 -13.419 28.384 1.00 60.03 216 ILE A O 1
ATOM 1626 N N . GLY A 1 217 ? -5.696 -15.154 29.801 1.00 51.50 217 GLY A N 1
ATOM 1627 C CA . GLY A 1 217 ? -7.071 -14.946 30.244 1.00 51.50 217 GLY A CA 1
ATOM 1628 C C . GLY A 1 217 ? -7.267 -13.637 31.017 1.00 51.50 217 GLY A C 1
ATOM 1629 O O . GLY A 1 217 ? -6.348 -13.075 31.617 1.00 51.50 217 GLY A O 1
ATOM 1630 N N . SER A 1 218 ? -8.516 -13.172 31.046 1.00 53.94 218 SER A N 1
ATOM 1631 C CA . SER A 1 218 ? -9.055 -11.951 31.671 1.00 53.94 218 SER A CA 1
ATOM 1632 C C . SER A 1 218 ? -8.876 -11.830 33.201 1.00 53.94 218 SER A C 1
ATOM 1634 O O . SER A 1 218 ? -9.520 -11.003 33.847 1.00 53.94 218 SER A O 1
ATOM 1636 N N . GLY A 1 219 ? -7.959 -12.591 33.800 1.00 49.25 219 GLY A N 1
ATOM 1637 C CA . GLY A 1 219 ? -7.664 -12.600 35.225 1.00 49.25 219 GLY A CA 1
ATOM 1638 C C . GLY A 1 219 ? -6.684 -11.505 35.660 1.00 49.25 219 GLY A C 1
ATOM 1639 O O . GLY A 1 219 ? -5.607 -11.342 35.098 1.00 49.25 219 GLY A O 1
ATOM 1640 N N . ARG A 1 220 ? -7.071 -10.803 36.731 1.00 50.78 220 ARG A N 1
ATOM 1641 C CA . ARG A 1 220 ? -6.298 -9.886 37.593 1.00 50.78 220 ARG A CA 1
ATOM 1642 C C . ARG A 1 220 ? -5.887 -8.517 37.019 1.00 50.78 220 ARG A C 1
ATOM 1644 O O . ARG A 1 220 ? -5.152 -8.358 36.053 1.00 50.78 220 ARG A O 1
ATOM 1651 N N . ARG A 1 221 ? -6.347 -7.505 37.764 1.00 52.56 221 ARG A N 1
ATOM 1652 C CA . ARG A 1 221 ? -6.259 -6.038 37.640 1.00 52.56 221 ARG A CA 1
ATOM 1653 C C . ARG A 1 221 ? -4.820 -5.462 37.659 1.00 52.56 221 ARG A C 1
ATOM 165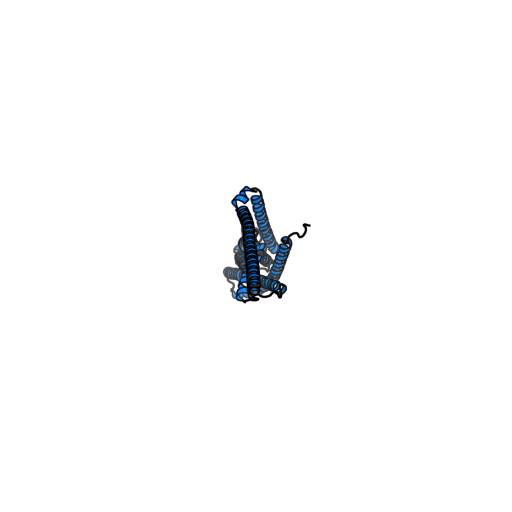5 O O . ARG A 1 221 ? -4.658 -4.247 37.689 1.00 52.56 221 ARG A O 1
ATOM 1662 N N . GLY A 1 222 ? -3.782 -6.300 37.616 1.00 45.69 222 GLY A N 1
ATOM 1663 C CA . GLY A 1 222 ? -2.378 -5.885 37.631 1.00 45.69 222 GLY A CA 1
ATOM 1664 C C . GLY A 1 222 ? -1.839 -5.661 36.218 1.00 45.69 222 GLY A C 1
ATOM 1665 O O . GLY A 1 222 ? -1.703 -6.610 35.455 1.00 45.69 222 GLY A O 1
ATOM 1666 N N . SER A 1 223 ? -1.500 -4.410 35.896 1.00 53.34 223 SER A N 1
ATOM 1667 C CA . SER A 1 223 ? -0.846 -3.928 34.661 1.00 53.34 223 SER A CA 1
ATOM 1668 C C . SER A 1 223 ? -1.738 -3.622 33.436 1.00 53.34 223 SER A C 1
ATOM 1670 O O . SER A 1 223 ? -1.519 -4.108 32.326 1.00 53.34 223 SER A O 1
ATOM 1672 N N . ARG A 1 224 ? -2.690 -2.680 33.576 1.00 54.34 224 ARG A N 1
ATOM 1673 C CA . ARG A 1 224 ? -3.293 -1.991 32.403 1.00 54.34 224 ARG A CA 1
ATOM 1674 C C . ARG A 1 224 ? -2.228 -1.463 31.423 1.00 54.34 224 ARG A C 1
ATOM 1676 O O . ARG A 1 224 ? -2.410 -1.577 30.217 1.00 54.34 224 ARG A O 1
ATOM 1683 N N . ILE A 1 225 ? -1.104 -0.963 31.947 1.00 58.94 225 ILE A N 1
ATOM 1684 C CA . ILE A 1 225 ? 0.015 -0.414 31.162 1.00 58.94 225 ILE A CA 1
ATOM 1685 C C . ILE A 1 225 ? 0.696 -1.504 30.313 1.00 58.94 225 ILE A C 1
ATOM 1687 O O . ILE A 1 225 ? 0.883 -1.310 29.114 1.00 58.94 225 ILE A O 1
ATOM 1691 N N . SER A 1 226 ? 0.980 -2.680 30.887 1.00 61.81 226 SER A N 1
ATOM 1692 C CA . SER A 1 226 ? 1.581 -3.811 30.153 1.00 61.81 226 SER A CA 1
ATOM 1693 C C . SER A 1 226 ? 0.679 -4.286 29.011 1.00 61.81 226 SER A C 1
ATOM 1695 O O . SER A 1 226 ? 1.136 -4.491 27.888 1.00 61.81 226 SER A O 1
ATOM 1697 N N . ARG A 1 227 ? -0.640 -4.356 29.249 1.00 58.66 227 ARG A N 1
ATOM 1698 C CA . ARG A 1 227 ? -1.615 -4.772 28.225 1.00 58.66 227 ARG A CA 1
ATOM 1699 C C . ARG A 1 227 ? -1.702 -3.806 27.039 1.00 58.66 227 ARG A C 1
ATOM 1701 O O . ARG A 1 227 ? -1.928 -4.266 25.919 1.00 58.66 227 ARG A O 1
ATOM 1708 N N . GLN A 1 228 ? -1.532 -2.503 27.274 1.00 65.81 228 GLN A N 1
ATOM 1709 C CA . GLN A 1 228 ? -1.590 -1.467 26.238 1.00 65.81 228 GLN A CA 1
ATOM 1710 C C . GLN A 1 228 ? -0.296 -1.405 25.416 1.00 65.81 228 GLN A C 1
ATOM 1712 O O . GLN A 1 228 ? -0.351 -1.304 24.191 1.00 65.81 228 GLN A O 1
ATOM 1717 N N . VAL A 1 229 ? 0.862 -1.531 26.071 1.00 70.81 229 VAL A N 1
ATOM 1718 C CA . VAL A 1 229 ? 2.164 -1.626 25.391 1.00 70.81 229 VAL A CA 1
ATOM 1719 C C . VAL A 1 229 ? 2.230 -2.893 24.535 1.00 70.81 229 VAL A C 1
ATOM 1721 O O . VAL A 1 229 ? 2.574 -2.813 23.359 1.00 70.81 229 VAL A O 1
ATOM 1724 N N . PHE A 1 230 ? 1.804 -4.037 25.076 1.00 71.12 230 PHE A N 1
ATOM 1725 C CA . PHE A 1 230 ? 1.790 -5.314 24.358 1.00 71.12 230 PHE A CA 1
ATOM 1726 C C . PHE A 1 230 ? 0.937 -5.269 23.080 1.00 71.12 230 PHE A C 1
ATOM 1728 O O . PHE A 1 230 ? 1.391 -5.682 22.017 1.00 71.12 230 PHE A O 1
ATOM 1735 N N . SER A 1 231 ? -0.265 -4.687 23.149 1.00 69.50 231 SER A N 1
ATOM 1736 C CA . SER A 1 231 ? -1.157 -4.567 21.984 1.00 69.50 231 SER A CA 1
ATOM 1737 C C . SER A 1 231 ? -0.583 -3.654 20.887 1.00 69.50 231 SER A C 1
ATOM 1739 O O . SER A 1 231 ? -0.720 -3.932 19.692 1.00 69.50 231 SER A O 1
ATOM 1741 N N . ARG A 1 232 ? 0.138 -2.588 21.271 1.00 71.44 232 ARG A N 1
ATOM 1742 C CA . ARG A 1 232 ? 0.858 -1.725 20.317 1.00 71.44 232 ARG A CA 1
ATOM 1743 C C . ARG A 1 232 ? 2.000 -2.470 19.632 1.00 71.44 232 ARG A C 1
ATOM 1745 O O . ARG A 1 232 ? 2.136 -2.356 18.418 1.00 71.44 232 ARG A O 1
ATOM 1752 N N . VAL A 1 233 ? 2.771 -3.261 20.377 1.00 77.44 233 VAL A N 1
ATOM 1753 C CA . VAL A 1 233 ? 3.844 -4.096 19.813 1.00 77.44 233 VAL A CA 1
ATOM 1754 C C . VAL A 1 233 ? 3.279 -5.107 18.816 1.00 77.44 233 VAL A C 1
ATOM 1756 O O . VAL A 1 233 ? 3.804 -5.209 17.712 1.00 77.44 233 VAL A O 1
ATOM 1759 N N . LEU A 1 234 ? 2.178 -5.789 19.152 1.00 76.62 234 LEU A N 1
ATOM 1760 C CA . LEU A 1 234 ? 1.552 -6.763 18.251 1.00 76.62 234 LEU A CA 1
ATOM 1761 C C . LEU A 1 234 ? 0.978 -6.113 16.980 1.00 76.62 234 LEU A C 1
ATOM 1763 O O . LEU A 1 234 ? 1.025 -6.677 15.889 1.00 76.62 234 LEU A O 1
ATOM 1767 N N . THR A 1 235 ? 0.444 -4.897 17.105 1.00 75.50 235 THR A N 1
ATOM 1768 C CA . THR A 1 235 ? -0.060 -4.134 15.956 1.00 75.50 235 THR A CA 1
ATOM 1769 C C . THR A 1 235 ? 1.080 -3.709 15.032 1.00 75.50 235 THR A C 1
ATOM 1771 O O . THR A 1 235 ? 0.980 -3.871 13.816 1.00 75.50 235 THR A O 1
ATOM 1774 N N . LEU A 1 236 ? 2.179 -3.210 15.602 1.00 82.44 236 LEU A N 1
ATOM 1775 C CA . LEU A 1 236 ? 3.360 -2.797 14.847 1.00 82.44 236 LEU A CA 1
ATOM 1776 C C . LEU A 1 236 ? 4.066 -3.974 14.183 1.00 82.44 236 LEU A C 1
ATOM 1778 O O . LEU A 1 236 ? 4.457 -3.857 13.025 1.00 82.44 236 LEU A O 1
ATOM 1782 N N . SER A 1 237 ? 4.195 -5.109 14.873 1.00 82.38 237 SER A N 1
ATOM 1783 C CA . SER A 1 237 ? 4.799 -6.311 14.292 1.00 82.38 237 SER A CA 1
ATOM 1784 C C . SER A 1 237 ? 3.988 -6.812 13.101 1.00 82.38 237 SER A C 1
ATOM 1786 O O . SER A 1 237 ? 4.552 -7.141 12.060 1.00 82.38 237 SER A O 1
ATOM 1788 N N . ARG A 1 238 ? 2.657 -6.781 13.203 1.00 85.62 238 ARG A N 1
ATOM 1789 C CA . ARG A 1 238 ? 1.757 -7.138 12.106 1.00 85.62 238 ARG A CA 1
ATOM 1790 C C . ARG A 1 238 ? 1.850 -6.166 10.930 1.00 85.62 238 ARG A C 1
ATOM 1792 O O . ARG A 1 238 ? 1.839 -6.611 9.790 1.00 85.62 238 ARG A O 1
ATOM 1799 N N . PHE A 1 239 ? 1.963 -4.860 11.175 1.00 87.81 239 PHE A N 1
ATOM 1800 C CA . PHE A 1 239 ? 2.186 -3.879 10.107 1.00 87.81 239 PHE A CA 1
ATOM 1801 C C . PHE A 1 239 ? 3.553 -4.033 9.443 1.00 87.81 239 PHE A C 1
ATOM 1803 O O . PHE A 1 239 ? 3.639 -3.981 8.219 1.00 87.81 239 PHE A O 1
ATOM 1810 N N . ALA A 1 240 ? 4.602 -4.287 10.224 1.00 90.31 240 ALA A N 1
ATOM 1811 C CA . ALA A 1 240 ? 5.926 -4.580 9.691 1.00 90.31 240 ALA A CA 1
ATOM 1812 C C . ALA A 1 240 ? 5.884 -5.832 8.801 1.00 90.31 240 ALA A C 1
ATOM 1814 O O . ALA A 1 240 ? 6.357 -5.798 7.667 1.00 90.31 240 ALA A O 1
ATOM 1815 N N . LEU A 1 241 ? 5.230 -6.900 9.274 1.00 91.31 241 LEU A N 1
ATOM 1816 C CA . LEU A 1 241 ? 5.006 -8.124 8.506 1.00 91.31 241 LEU A CA 1
ATOM 1817 C C . LEU A 1 241 ? 4.196 -7.855 7.230 1.00 91.31 241 LEU A C 1
ATOM 1819 O O . LEU A 1 241 ? 4.542 -8.364 6.169 1.00 91.31 241 LEU A O 1
ATOM 1823 N N . ALA A 1 242 ? 3.149 -7.033 7.303 1.00 90.00 242 ALA A N 1
ATOM 1824 C CA . ALA A 1 242 ? 2.328 -6.673 6.152 1.00 90.00 242 ALA A CA 1
ATOM 1825 C C . ALA A 1 242 ? 3.129 -5.938 5.067 1.00 90.00 242 ALA A C 1
ATOM 1827 O O . ALA A 1 242 ? 2.994 -6.251 3.880 1.00 90.00 242 ALA A O 1
ATOM 1828 N N . CYS A 1 243 ? 3.970 -4.976 5.459 1.00 92.31 243 CYS A N 1
ATOM 1829 C CA . CYS A 1 243 ? 4.855 -4.269 4.534 1.00 92.31 243 CYS A CA 1
ATOM 1830 C C . CYS A 1 243 ? 5.920 -5.202 3.950 1.00 92.31 243 CYS A C 1
ATOM 1832 O O . CYS A 1 243 ? 6.192 -5.141 2.753 1.00 92.31 243 CYS A O 1
ATOM 1834 N N . PHE A 1 244 ? 6.479 -6.095 4.769 1.00 93.75 244 PHE A N 1
ATOM 1835 C CA . PHE A 1 244 ? 7.473 -7.063 4.324 1.00 93.75 244 PHE A CA 1
ATOM 1836 C C . PHE A 1 244 ? 6.891 -8.065 3.316 1.00 93.75 244 PHE A C 1
ATOM 1838 O O . PHE A 1 244 ? 7.456 -8.269 2.248 1.00 93.75 244 PHE A O 1
ATOM 1845 N N . VAL A 1 245 ? 5.739 -8.670 3.605 1.00 93.69 245 VAL A N 1
ATOM 1846 C CA . VAL A 1 245 ? 5.142 -9.695 2.732 1.00 93.69 245 VAL A CA 1
ATOM 1847 C C . VAL A 1 245 ? 4.562 -9.085 1.453 1.00 93.69 245 VAL A C 1
ATOM 1849 O O . VAL A 1 245 ? 4.789 -9.604 0.361 1.00 93.69 245 VAL A O 1
ATOM 1852 N N . GLY A 1 246 ? 3.817 -7.983 1.554 1.00 90.69 246 GLY A N 1
ATOM 1853 C CA . GLY A 1 246 ? 3.226 -7.351 0.374 1.00 90.69 246 GLY A CA 1
ATOM 1854 C C . GLY A 1 246 ? 4.255 -6.534 -0.405 1.00 90.69 246 GLY A C 1
ATOM 1855 O O . GLY A 1 246 ? 4.711 -6.943 -1.469 1.00 90.69 246 GLY A O 1
ATOM 1856 N N . LEU A 1 247 ? 4.642 -5.376 0.121 1.00 90.94 247 LEU A N 1
ATOM 1857 C CA . LEU A 1 247 ? 5.436 -4.388 -0.619 1.00 90.94 247 LEU A CA 1
ATOM 1858 C C . LEU A 1 247 ? 6.916 -4.729 -0.793 1.00 90.94 247 LEU A C 1
ATOM 1860 O O . LEU A 1 247 ? 7.530 -4.190 -1.707 1.00 90.94 247 LEU A O 1
ATOM 1864 N N . MET A 1 248 ? 7.488 -5.626 0.012 1.00 91.75 248 MET A N 1
ATOM 1865 C CA . MET A 1 248 ? 8.819 -6.164 -0.278 1.00 91.75 248 MET A CA 1
ATOM 1866 C C . MET A 1 248 ? 8.674 -7.465 -1.068 1.00 91.75 248 MET A C 1
ATOM 1868 O O . MET A 1 248 ? 8.829 -7.456 -2.285 1.00 91.75 248 MET A O 1
ATOM 1872 N N . LEU A 1 249 ? 8.312 -8.575 -0.430 1.00 93.62 249 LEU A N 1
ATOM 1873 C CA . LEU A 1 249 ? 8.350 -9.888 -1.071 1.00 93.62 249 LEU A CA 1
ATOM 1874 C C . LEU A 1 249 ? 7.497 -9.949 -2.349 1.00 93.62 249 LEU A C 1
ATOM 1876 O O . LEU A 1 249 ? 8.037 -10.213 -3.418 1.00 93.62 249 LEU A O 1
ATOM 1880 N N . THR A 1 250 ? 6.201 -9.632 -2.276 1.00 93.94 250 THR A N 1
ATOM 1881 C CA . THR A 1 250 ? 5.305 -9.739 -3.446 1.00 93.94 250 THR A CA 1
ATOM 1882 C C . THR A 1 250 ? 5.726 -8.794 -4.576 1.00 93.94 250 THR A C 1
ATOM 1884 O O . THR A 1 250 ? 5.767 -9.196 -5.741 1.00 93.94 250 THR A O 1
ATOM 1887 N N . GLN A 1 251 ? 6.081 -7.550 -4.243 1.00 93.81 251 GLN A N 1
ATOM 1888 C CA . GLN A 1 251 ? 6.497 -6.558 -5.235 1.00 93.81 251 GLN A CA 1
ATOM 1889 C C . GLN A 1 251 ? 7.821 -6.931 -5.915 1.00 93.81 251 GLN A C 1
ATOM 1891 O O . GLN A 1 251 ? 7.902 -6.879 -7.142 1.00 93.81 251 GLN A O 1
ATOM 1896 N N . TYR A 1 252 ? 8.851 -7.317 -5.150 1.00 92.06 252 TYR A N 1
ATOM 1897 C CA . TYR A 1 252 ? 10.136 -7.735 -5.717 1.00 92.06 252 TYR A CA 1
ATOM 1898 C C . TYR A 1 252 ? 9.987 -9.015 -6.530 1.00 92.06 252 TYR A C 1
ATOM 1900 O O . TYR A 1 252 ? 10.593 -9.111 -7.591 1.00 92.06 252 TYR A O 1
ATOM 1908 N N . THR A 1 253 ? 9.156 -9.969 -6.100 1.00 93.50 253 THR A N 1
ATOM 1909 C CA . THR A 1 253 ? 8.889 -11.175 -6.889 1.00 93.50 253 THR A CA 1
ATOM 1910 C C . THR A 1 253 ? 8.289 -10.821 -8.250 1.00 93.50 253 THR A C 1
ATOM 1912 O O . THR A 1 253 ? 8.836 -11.242 -9.265 1.00 93.50 253 THR A O 1
ATOM 1915 N N . MET A 1 254 ? 7.230 -10.006 -8.316 1.00 94.12 254 MET A N 1
ATOM 1916 C CA . MET A 1 254 ? 6.660 -9.600 -9.611 1.00 94.12 254 MET A CA 1
ATOM 1917 C C . MET A 1 254 ? 7.629 -8.767 -10.456 1.00 94.12 254 MET A C 1
ATOM 1919 O O . MET A 1 254 ? 7.765 -9.005 -11.657 1.00 94.12 254 MET A O 1
ATOM 1923 N N . GLY A 1 255 ? 8.316 -7.809 -9.833 1.00 92.50 255 GLY A N 1
ATOM 1924 C CA . GLY A 1 255 ? 9.270 -6.938 -10.505 1.00 92.50 255 GLY A CA 1
ATOM 1925 C C . GLY A 1 255 ? 10.442 -7.702 -11.112 1.00 92.50 255 GLY A C 1
ATOM 1926 O O . GLY A 1 255 ? 10.690 -7.593 -12.311 1.00 92.50 255 GLY A O 1
ATOM 1927 N N . ILE A 1 256 ? 11.124 -8.523 -10.308 1.00 93.25 256 ILE A N 1
ATOM 1928 C CA . ILE A 1 256 ? 12.288 -9.307 -10.738 1.00 93.25 256 ILE A CA 1
ATOM 1929 C C . ILE A 1 256 ? 11.891 -10.340 -11.792 1.00 93.25 256 ILE A C 1
ATOM 1931 O O . ILE A 1 256 ? 12.613 -10.485 -12.775 1.00 93.25 256 ILE A O 1
ATOM 1935 N N . LEU A 1 257 ? 10.757 -11.035 -11.635 1.00 93.88 257 LEU A N 1
ATOM 1936 C CA . LEU A 1 257 ? 10.319 -12.034 -12.616 1.00 93.88 257 LEU A CA 1
ATOM 1937 C C . LEU A 1 257 ? 10.019 -11.402 -13.978 1.00 93.88 257 LEU A C 1
ATOM 1939 O O . LEU A 1 257 ? 10.502 -11.893 -14.997 1.00 93.88 257 LEU A O 1
ATOM 1943 N N . MET A 1 258 ? 9.281 -10.288 -14.006 1.00 93.44 258 MET A N 1
ATOM 1944 C CA . MET A 1 258 ? 8.996 -9.579 -15.256 1.00 93.44 258 MET A CA 1
ATOM 1945 C C . MET A 1 258 ? 10.274 -9.002 -15.878 1.00 93.44 258 MET A C 1
ATOM 1947 O O . MET A 1 258 ? 10.481 -9.091 -17.086 1.00 93.44 258 MET A O 1
ATOM 1951 N N . GLN A 1 259 ? 11.163 -8.439 -15.058 1.00 92.00 259 GLN A N 1
ATOM 1952 C CA . GLN A 1 259 ? 12.434 -7.893 -15.526 1.00 92.00 259 GLN A CA 1
ATOM 1953 C C . GLN A 1 259 ? 13.352 -8.984 -16.090 1.00 92.00 259 GLN A C 1
ATOM 1955 O O . GLN A 1 259 ? 13.974 -8.766 -17.129 1.00 92.00 259 GLN A O 1
ATOM 1960 N N . ALA A 1 260 ? 13.420 -10.156 -15.454 1.00 92.88 260 ALA A N 1
ATOM 1961 C CA . ALA A 1 260 ? 14.165 -11.311 -15.955 1.00 92.88 260 ALA A CA 1
ATOM 1962 C C . ALA A 1 260 ? 13.608 -11.783 -17.301 1.00 92.88 260 ALA A C 1
ATOM 1964 O O . ALA A 1 260 ? 14.368 -12.040 -18.232 1.00 92.88 260 ALA A O 1
ATOM 1965 N N . PHE A 1 261 ? 12.279 -11.835 -17.417 1.00 92.94 261 PHE A N 1
ATOM 19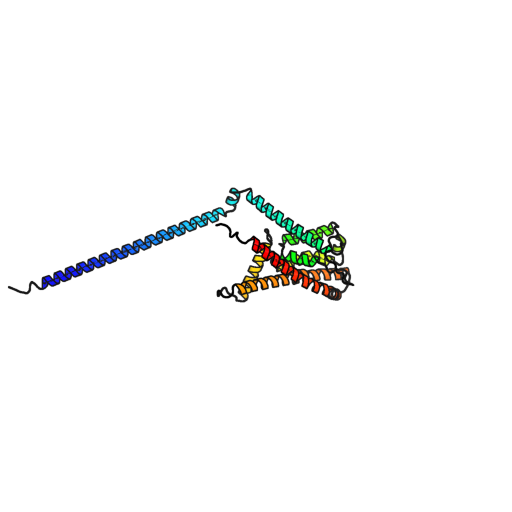66 C CA . PHE A 1 261 ? 11.598 -12.233 -18.644 1.00 92.94 261 PHE A CA 1
ATOM 1967 C C . PHE A 1 261 ? 11.884 -11.274 -19.808 1.00 92.94 261 PHE A C 1
ATOM 1969 O O . PHE A 1 261 ? 12.174 -11.726 -20.910 1.00 92.94 261 PHE A O 1
ATOM 1976 N N . LEU A 1 262 ? 11.853 -9.961 -19.561 1.00 91.88 262 LEU A N 1
ATOM 1977 C CA . LEU A 1 262 ? 12.044 -8.948 -20.605 1.00 91.88 262 LEU A CA 1
ATOM 1978 C C . LEU A 1 262 ? 13.511 -8.689 -20.971 1.00 91.88 262 LEU A C 1
ATOM 1980 O O . LEU A 1 262 ? 13.797 -8.331 -22.108 1.00 91.88 262 LEU A O 1
ATOM 1984 N N . THR A 1 263 ? 14.439 -8.807 -20.019 1.00 89.88 263 THR A N 1
ATOM 1985 C CA . THR A 1 263 ? 15.861 -8.479 -20.251 1.00 89.88 263 THR A CA 1
ATOM 1986 C C . THR A 1 263 ? 16.729 -9.704 -20.531 1.00 89.88 263 THR A C 1
ATOM 1988 O O . THR A 1 263 ? 17.897 -9.546 -20.873 1.00 89.88 263 THR A O 1
ATOM 1991 N N . HIS A 1 264 ? 16.182 -10.916 -20.369 1.00 89.81 264 HIS A N 1
ATOM 1992 C CA . HIS A 1 264 ? 16.903 -12.194 -20.446 1.00 89.81 264 HIS A CA 1
ATOM 1993 C C . HIS A 1 264 ? 18.086 -12.320 -19.467 1.00 89.81 264 HIS A C 1
ATOM 1995 O O . HIS A 1 264 ? 18.923 -13.214 -19.597 1.00 89.81 264 HIS A O 1
ATOM 2001 N N . VAL A 1 265 ? 18.153 -11.452 -18.454 1.00 90.75 265 VAL A N 1
ATOM 2002 C CA . VAL A 1 265 ? 19.132 -11.534 -17.366 1.00 90.75 265 VAL A CA 1
ATOM 2003 C C . VAL A 1 265 ? 18.684 -12.591 -16.356 1.00 90.75 265 VAL A C 1
ATOM 2005 O O . VAL A 1 265 ? 17.496 -12.729 -16.062 1.00 90.75 265 VAL A O 1
ATOM 2008 N N . SER A 1 266 ? 19.640 -13.334 -15.792 1.00 93.94 266 SER A N 1
ATOM 2009 C CA . SER A 1 266 ? 19.338 -14.368 -14.799 1.00 93.94 266 SER A CA 1
ATOM 2010 C C . SER A 1 266 ? 18.659 -13.789 -13.546 1.00 93.94 266 SER A C 1
ATOM 2012 O O . SER A 1 266 ? 19.058 -12.741 -13.027 1.00 93.94 266 SER A O 1
ATOM 2014 N N . VAL A 1 267 ? 17.661 -14.507 -13.018 1.00 91.62 267 VAL A N 1
ATOM 2015 C CA . VAL A 1 267 ? 16.928 -14.119 -11.796 1.00 91.62 267 VAL A CA 1
ATOM 2016 C C . VAL A 1 267 ? 17.882 -13.942 -10.611 1.00 91.62 267 VAL A C 1
ATOM 2018 O O . VAL A 1 267 ? 17.761 -12.979 -9.857 1.00 91.62 267 VAL A O 1
ATOM 2021 N N . SER A 1 268 ? 18.873 -14.826 -10.475 1.00 90.38 268 SER A N 1
ATOM 2022 C CA . SER A 1 268 ? 19.866 -14.779 -9.397 1.00 90.38 268 SER A CA 1
ATOM 2023 C C . SER A 1 268 ? 20.684 -13.486 -9.415 1.00 90.38 268 SER A C 1
ATOM 2025 O O . SER A 1 268 ? 20.908 -12.883 -8.365 1.00 90.38 268 SER A O 1
ATOM 2027 N N . SER A 1 269 ? 21.087 -13.019 -10.601 1.00 89.31 269 SER A N 1
ATOM 2028 C CA . SER A 1 269 ? 21.788 -11.739 -10.751 1.00 89.31 269 SER A CA 1
ATOM 2029 C C . SER A 1 269 ? 20.900 -10.566 -10.341 1.00 89.31 269 SER A C 1
ATOM 2031 O O . SER A 1 269 ? 21.351 -9.677 -9.623 1.00 89.31 269 SER A O 1
ATOM 2033 N N . LEU A 1 270 ? 19.628 -10.574 -10.748 1.00 90.12 270 LEU A N 1
ATOM 2034 C CA . LEU A 1 270 ? 18.693 -9.502 -10.407 1.00 90.12 270 LEU A CA 1
ATOM 2035 C C . LEU A 1 270 ? 18.421 -9.430 -8.902 1.00 90.12 270 LEU A C 1
ATOM 2037 O O . LEU A 1 270 ? 18.394 -8.334 -8.354 1.00 90.12 270 LEU A O 1
ATOM 2041 N N . ILE A 1 271 ? 18.317 -10.570 -8.212 1.00 90.50 271 ILE A N 1
ATOM 2042 C CA . ILE A 1 271 ? 18.191 -10.603 -6.746 1.00 90.50 271 ILE A CA 1
ATOM 2043 C C . ILE A 1 271 ? 19.386 -9.912 -6.080 1.00 90.50 271 ILE A C 1
ATOM 2045 O O . ILE A 1 271 ? 19.189 -9.082 -5.194 1.00 90.50 271 ILE A O 1
ATOM 2049 N N . MET A 1 272 ? 20.612 -10.203 -6.529 1.00 88.00 272 MET A N 1
ATOM 2050 C CA . MET A 1 272 ? 21.829 -9.600 -5.970 1.00 88.00 272 MET A CA 1
ATOM 2051 C C . MET A 1 272 ? 21.866 -8.083 -6.171 1.00 88.00 272 MET A C 1
ATOM 2053 O O . MET A 1 272 ? 22.189 -7.340 -5.246 1.00 88.00 272 MET A O 1
ATOM 2057 N N . VAL A 1 273 ? 21.472 -7.611 -7.356 1.00 87.00 273 VAL A N 1
ATOM 2058 C CA . VAL A 1 273 ? 21.412 -6.176 -7.669 1.00 87.00 273 VAL A CA 1
ATOM 2059 C C . VAL A 1 273 ? 20.257 -5.479 -6.930 1.00 87.00 273 VAL A C 1
ATOM 2061 O O . VAL A 1 273 ? 20.325 -4.276 -6.681 1.00 87.00 273 VAL A O 1
ATOM 2064 N N . SER A 1 274 ? 19.219 -6.214 -6.523 1.00 87.31 274 SER A N 1
ATOM 2065 C CA . SER A 1 274 ? 18.080 -5.687 -5.759 1.00 87.31 274 SER A CA 1
ATOM 2066 C C . SER A 1 274 ? 18.330 -5.568 -4.247 1.00 87.31 274 SER A C 1
ATOM 2068 O O . SER A 1 274 ? 17.567 -4.883 -3.563 1.00 87.31 274 SER A O 1
ATOM 2070 N N . LEU A 1 275 ? 19.401 -6.158 -3.702 1.00 87.25 275 LEU A N 1
ATOM 2071 C CA . LEU A 1 275 ? 19.701 -6.116 -2.260 1.00 87.25 275 LEU A CA 1
ATOM 2072 C C . LEU A 1 275 ? 19.780 -4.694 -1.661 1.00 87.25 275 LEU A C 1
ATOM 2074 O O . LEU A 1 275 ? 19.197 -4.480 -0.593 1.00 87.25 275 LEU A O 1
ATOM 2078 N N . PRO A 1 276 ? 20.413 -3.692 -2.309 1.00 86.38 276 PRO A N 1
ATOM 2079 C CA . PRO A 1 276 ? 20.442 -2.329 -1.775 1.00 86.38 276 PRO A CA 1
ATOM 2080 C C . PRO A 1 276 ? 19.049 -1.695 -1.669 1.00 86.38 276 PRO A C 1
ATOM 2082 O O . PRO A 1 276 ? 18.790 -0.901 -0.765 1.00 86.38 276 PRO A O 1
ATOM 2085 N N . PHE A 1 277 ? 18.131 -2.064 -2.566 1.00 87.44 277 PHE A N 1
ATOM 2086 C CA . PHE A 1 277 ? 16.757 -1.575 -2.533 1.00 87.44 277 PHE A CA 1
ATOM 2087 C C . PHE A 1 277 ? 15.997 -2.164 -1.344 1.00 87.44 277 PHE A C 1
ATOM 2089 O O . PHE A 1 277 ? 15.255 -1.444 -0.681 1.00 87.44 277 PHE A O 1
ATOM 2096 N N . LEU A 1 278 ? 16.250 -3.435 -1.013 1.00 86.81 278 LEU A N 1
ATOM 2097 C CA . LEU A 1 278 ? 15.668 -4.104 0.151 1.00 86.81 2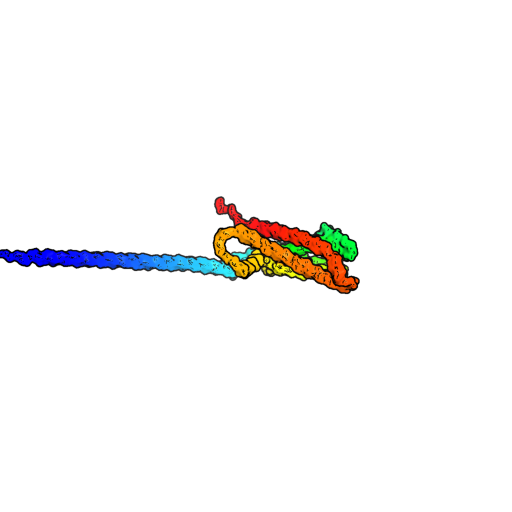78 LEU A CA 1
ATOM 2098 C C . LEU A 1 278 ? 16.096 -3.435 1.468 1.00 86.81 278 LEU A C 1
ATOM 2100 O O . LEU A 1 278 ? 15.279 -3.227 2.369 1.00 86.81 278 LEU A O 1
ATOM 2104 N N . ALA A 1 279 ? 17.369 -3.045 1.565 1.00 87.44 279 ALA A N 1
ATOM 2105 C CA . ALA A 1 279 ? 17.882 -2.282 2.700 1.00 87.44 279 ALA A CA 1
ATOM 2106 C C . ALA A 1 279 ? 17.223 -0.894 2.792 1.00 87.44 279 ALA A C 1
ATOM 2108 O O . ALA A 1 279 ? 16.743 -0.504 3.858 1.00 87.44 279 ALA A O 1
ATOM 2109 N N . ALA A 1 280 ? 17.127 -0.171 1.671 1.00 86.50 280 ALA A N 1
ATOM 2110 C CA . ALA A 1 280 ? 16.454 1.125 1.621 1.00 86.50 280 ALA A CA 1
ATOM 2111 C C . ALA A 1 280 ? 14.961 1.022 1.984 1.00 86.50 280 ALA A C 1
ATOM 2113 O O . ALA A 1 280 ? 14.440 1.865 2.712 1.00 86.50 280 ALA A O 1
ATOM 2114 N N . ASP A 1 281 ? 14.267 -0.019 1.523 1.00 90.19 281 ASP A N 1
ATOM 2115 C CA . ASP A 1 281 ? 12.863 -0.267 1.855 1.00 90.19 281 ASP A CA 1
ATOM 2116 C C . ASP A 1 281 ? 12.672 -0.628 3.331 1.00 90.19 281 ASP A C 1
ATOM 2118 O O . ASP A 1 281 ? 11.687 -0.204 3.930 1.00 90.19 281 ASP A O 1
ATOM 2122 N N . SER A 1 282 ? 13.640 -1.298 3.962 1.00 89.44 282 SER A N 1
ATOM 2123 C CA . SER A 1 282 ? 13.594 -1.577 5.405 1.00 89.44 282 SER A CA 1
ATOM 2124 C C . SER A 1 282 ? 13.553 -0.285 6.235 1.00 89.44 282 SER A C 1
ATOM 2126 O O . SER A 1 282 ? 12.812 -0.196 7.214 1.00 89.44 282 SER A O 1
ATOM 2128 N N . ILE A 1 283 ? 14.274 0.759 5.808 1.00 90.88 283 ILE A N 1
ATOM 2129 C CA . ILE A 1 283 ? 14.214 2.096 6.427 1.00 90.88 283 ILE A CA 1
ATOM 2130 C C . ILE A 1 283 ? 12.829 2.730 6.209 1.00 90.88 283 ILE A C 1
ATOM 2132 O O . ILE A 1 283 ? 12.252 3.312 7.131 1.00 90.88 283 ILE A O 1
ATOM 2136 N N . LYS A 1 284 ? 12.254 2.582 5.009 1.00 92.12 284 LYS A N 1
ATOM 2137 C CA . LYS A 1 284 ? 10.914 3.105 4.682 1.00 92.12 284 LYS A CA 1
ATOM 2138 C C . LYS A 1 284 ? 9.816 2.434 5.504 1.00 92.12 284 LYS A C 1
ATOM 2140 O O . LYS A 1 284 ? 8.871 3.114 5.894 1.00 92.12 284 LYS A O 1
ATOM 2145 N N . VAL A 1 285 ? 9.953 1.145 5.829 1.00 92.31 285 VAL A N 1
ATOM 2146 C CA . VAL A 1 285 ? 9.018 0.450 6.727 1.00 92.31 285 VAL A CA 1
ATOM 2147 C C . VAL A 1 285 ? 8.978 1.141 8.087 1.00 92.31 285 VAL A C 1
ATOM 2149 O O . VAL A 1 285 ? 7.893 1.432 8.582 1.00 92.31 285 VAL A O 1
ATOM 2152 N N . VAL A 1 286 ? 10.132 1.483 8.667 1.00 91.31 286 VAL A N 1
ATOM 2153 C CA . VAL A 1 286 ? 10.187 2.201 9.953 1.00 91.31 286 VAL A CA 1
ATOM 2154 C C . VAL A 1 286 ? 9.452 3.539 9.862 1.00 91.31 286 VAL A C 1
ATOM 2156 O O . VAL A 1 286 ? 8.634 3.853 10.728 1.00 91.31 286 VAL A O 1
ATOM 2159 N N . PHE A 1 287 ? 9.675 4.295 8.786 1.00 90.25 287 PHE A N 1
ATOM 2160 C CA . PHE A 1 287 ? 8.962 5.549 8.547 1.00 90.25 287 PHE A CA 1
ATOM 2161 C C . PHE A 1 287 ? 7.442 5.343 8.442 1.00 90.25 287 PHE A C 1
ATOM 2163 O O . PHE A 1 287 ? 6.677 6.052 9.095 1.00 90.25 287 PHE A O 1
ATOM 2170 N N . ALA A 1 288 ? 6.997 4.339 7.684 1.00 88.12 288 ALA A N 1
ATOM 2171 C CA . ALA A 1 288 ? 5.580 4.029 7.514 1.00 88.12 288 ALA A CA 1
ATOM 2172 C C . ALA A 1 288 ? 4.903 3.628 8.836 1.00 88.12 288 ALA A C 1
ATOM 2174 O O . ALA A 1 288 ? 3.765 4.022 9.096 1.00 88.12 288 ALA A O 1
ATOM 2175 N N . LEU A 1 289 ? 5.610 2.900 9.706 1.00 86.81 289 LEU A N 1
ATOM 2176 C CA . LEU A 1 289 ? 5.123 2.551 11.042 1.00 86.81 289 LEU A CA 1
ATOM 2177 C C . LEU A 1 289 ? 4.961 3.790 11.931 1.00 86.81 289 LEU A C 1
ATOM 2179 O O . LEU A 1 289 ? 3.925 3.946 12.578 1.00 86.81 289 LEU A O 1
ATOM 2183 N N . ILE A 1 290 ? 5.945 4.696 11.939 1.00 87.56 290 ILE A N 1
ATOM 2184 C CA . ILE A 1 290 ? 5.875 5.956 12.701 1.00 87.56 290 ILE A CA 1
ATOM 2185 C C . ILE A 1 290 ? 4.723 6.829 12.191 1.00 87.56 290 ILE A C 1
ATOM 2187 O O . ILE A 1 290 ? 3.939 7.359 12.985 1.00 87.56 290 ILE A O 1
ATOM 2191 N N . PHE A 1 291 ? 4.591 6.948 10.869 1.00 84.88 291 PHE A N 1
ATOM 2192 C CA . PHE A 1 291 ? 3.496 7.671 10.233 1.00 84.88 291 PHE A CA 1
ATOM 2193 C C . PHE A 1 291 ? 2.136 7.092 10.645 1.00 84.88 291 PHE A C 1
ATOM 2195 O O . PHE A 1 291 ? 1.271 7.826 11.123 1.00 84.88 291 PHE A O 1
ATOM 2202 N N . SER A 1 292 ? 1.979 5.768 10.576 1.00 74.56 292 SER A N 1
ATOM 2203 C CA . SER A 1 292 ? 0.749 5.077 10.975 1.00 74.56 292 SER A CA 1
ATOM 2204 C C . SER A 1 292 ? 0.391 5.316 12.449 1.00 74.56 292 SER A C 1
ATOM 2206 O O . SER A 1 292 ? -0.754 5.646 12.760 1.00 74.56 292 SER A O 1
ATOM 2208 N N . LEU A 1 293 ? 1.370 5.262 13.361 1.00 78.31 293 LEU A N 1
ATOM 2209 C CA . LEU A 1 293 ? 1.154 5.580 14.779 1.00 78.31 293 LEU A CA 1
ATOM 2210 C C . LEU A 1 293 ? 0.704 7.027 15.001 1.00 78.31 293 LEU A C 1
ATOM 2212 O O . LEU A 1 293 ? -0.100 7.299 15.894 1.00 78.31 293 LEU A O 1
ATOM 2216 N N . THR A 1 294 ? 1.237 7.956 14.213 1.00 75.94 294 THR A N 1
ATOM 2217 C CA . THR A 1 294 ? 0.903 9.380 14.308 1.00 75.94 294 THR A CA 1
ATOM 2218 C C . THR A 1 294 ? -0.535 9.618 13.862 1.00 75.94 294 THR A C 1
ATOM 2220 O O . THR A 1 294 ? -1.293 10.281 14.569 1.00 75.94 294 THR A O 1
ATOM 2223 N N . CYS A 1 295 ? -0.945 8.994 12.756 1.00 69.25 295 CYS A N 1
ATOM 2224 C CA . CYS A 1 295 ? -2.332 9.012 12.304 1.00 69.25 295 CYS A CA 1
ATOM 2225 C C . CYS A 1 295 ? -3.283 8.434 13.361 1.00 69.25 295 CYS A C 1
ATOM 2227 O O . CYS A 1 295 ? -4.300 9.052 13.658 1.00 69.25 295 CYS A O 1
ATOM 2229 N N . MET A 1 296 ? -2.932 7.302 13.985 1.00 65.44 296 MET A N 1
ATOM 2230 C CA . MET A 1 296 ? -3.764 6.693 15.034 1.00 65.44 296 MET A CA 1
ATOM 2231 C C . MET A 1 296 ? -3.978 7.623 16.232 1.00 65.44 296 MET A C 1
ATOM 2233 O O . MET A 1 296 ? -5.097 7.744 16.720 1.00 65.44 296 MET A O 1
ATOM 2237 N N . LYS A 1 297 ? -2.922 8.304 16.692 1.00 68.38 297 LYS A N 1
ATOM 2238 C CA . LYS A 1 297 ? -3.024 9.264 17.802 1.00 68.38 297 LYS A CA 1
ATOM 2239 C C . LYS A 1 297 ? -3.900 10.465 17.457 1.00 68.38 297 LYS A C 1
ATOM 2241 O O . LYS A 1 297 ? -4.637 10.945 18.311 1.00 68.38 297 LYS A O 1
ATOM 2246 N N . PHE A 1 298 ? -3.806 10.955 16.222 1.00 67.00 298 PHE A N 1
ATOM 2247 C CA . PHE A 1 298 ? -4.600 12.093 15.768 1.00 67.00 298 PHE A CA 1
ATOM 2248 C C . PHE A 1 298 ? -6.098 11.763 15.779 1.00 67.00 298 PHE A C 1
ATOM 2250 O O . PHE A 1 298 ? -6.892 12.533 16.309 1.00 67.00 298 PHE A O 1
ATOM 2257 N N . VAL A 1 299 ? -6.466 10.577 15.291 1.00 62.47 299 VAL A N 1
ATOM 2258 C CA . VAL A 1 299 ? -7.854 10.089 15.306 1.00 62.47 299 VAL A CA 1
ATOM 2259 C C . VAL A 1 299 ? -8.375 9.916 16.737 1.00 62.47 299 VAL A C 1
ATOM 2261 O O . VAL A 1 299 ? -9.466 10.378 17.062 1.00 62.47 299 VAL A O 1
ATOM 2264 N N . GLU A 1 300 ? -7.573 9.323 17.626 1.00 59.00 300 GLU A N 1
ATOM 2265 C CA . GLU A 1 300 ? -7.944 9.149 19.039 1.00 59.00 300 GLU A CA 1
ATOM 2266 C C . GLU A 1 300 ? -8.213 10.496 19.736 1.00 59.00 300 GLU A C 1
ATOM 2268 O O . GLU A 1 300 ? -9.104 10.589 20.577 1.00 59.00 300 GLU A O 1
ATOM 2273 N N . SER A 1 301 ? -7.497 11.560 19.350 1.00 55.31 301 SER A N 1
ATOM 2274 C CA . SER A 1 301 ? -7.717 12.908 19.889 1.00 55.31 301 SER A CA 1
ATOM 2275 C C . SER A 1 301 ? -8.996 13.584 19.388 1.00 55.31 301 SER A C 1
ATOM 2277 O O . SER A 1 301 ? -9.577 14.388 20.112 1.00 55.31 301 SER A O 1
ATOM 2279 N N . THR A 1 302 ? -9.453 13.259 18.176 1.00 57.53 302 THR A N 1
ATOM 2280 C CA . THR A 1 302 ? -10.684 13.827 17.606 1.00 57.53 302 THR A CA 1
ATOM 2281 C C . THR A 1 302 ? -11.953 13.134 18.101 1.00 57.53 302 THR A C 1
ATOM 2283 O O . THR A 1 302 ? -13.007 13.762 18.116 1.00 57.53 302 THR A O 1
ATOM 2286 N N . ASP A 1 303 ? -11.852 11.873 18.534 1.00 49.50 303 ASP A N 1
ATOM 2287 C CA . ASP A 1 303 ? -12.988 11.078 19.028 1.00 49.50 303 ASP A CA 1
ATOM 2288 C C . ASP A 1 303 ? -13.215 11.206 20.548 1.00 49.50 303 ASP A C 1
ATOM 2290 O O . ASP A 1 303 ? -14.171 10.640 21.087 1.00 49.50 303 ASP A O 1
ATOM 2294 N N . ALA A 1 304 ? -12.352 11.935 21.265 1.00 46.91 304 ALA A N 1
ATOM 2295 C CA . ALA A 1 304 ? -12.524 12.174 22.693 1.00 46.91 304 ALA A CA 1
ATOM 2296 C C . ALA A 1 304 ? -13.784 13.036 22.939 1.00 46.91 304 ALA A C 1
ATOM 2298 O O . ALA A 1 304 ? -13.890 14.129 22.374 1.00 46.91 304 ALA A O 1
ATOM 2299 N N . PRO A 1 305 ? -14.751 12.582 23.764 1.00 47.69 305 PRO A N 1
ATOM 2300 C CA . PRO A 1 305 ? -15.949 13.361 24.059 1.00 47.69 305 PRO A CA 1
ATOM 2301 C C . PRO A 1 305 ? -15.549 14.700 24.681 1.00 47.69 305 PRO A C 1
ATOM 2303 O O . PRO A 1 305 ? -14.696 14.742 25.567 1.00 47.69 305 PRO A O 1
ATOM 2306 N N . SER A 1 306 ? -16.148 15.798 24.207 1.00 45.75 306 SER A N 1
ATOM 2307 C CA . SER A 1 306 ? -15.878 17.128 24.748 1.00 45.75 306 SER A CA 1
ATOM 2308 C C . SER A 1 306 ? -16.322 17.176 26.207 1.00 45.75 306 SER A C 1
ATOM 2310 O O . SER A 1 306 ? -17.504 17.339 26.507 1.00 45.75 306 SER A O 1
ATOM 2312 N N . GLU A 1 307 ? -15.372 17.044 27.122 1.00 47.44 307 GLU A N 1
ATOM 2313 C CA . GLU A 1 307 ? -15.576 17.241 28.552 1.00 47.44 307 GLU A CA 1
ATOM 2314 C C . GLU A 1 307 ? -15.655 18.753 28.839 1.00 47.44 307 GLU A C 1
ATOM 2316 O O . GLU A 1 307 ? -14.787 19.341 29.472 1.00 47.44 307 GLU A O 1
ATOM 2321 N N . LYS A 1 308 ? -16.655 19.422 28.253 1.00 47.97 308 LYS A N 1
ATOM 2322 C CA . LYS A 1 308 ? -17.059 20.799 28.567 1.00 47.97 308 LYS A CA 1
ATOM 2323 C C . LYS A 1 308 ? -18.561 20.924 28.370 1.00 47.97 308 LYS A C 1
ATOM 2325 O O . LYS A 1 308 ? -19.043 21.262 27.292 1.00 47.97 308 LYS A O 1
ATOM 2330 N N . GLY A 1 309 ? -19.268 20.611 29.439 1.00 48.38 309 GLY A N 1
ATOM 2331 C CA . GLY A 1 309 ? -20.702 20.765 29.573 1.00 48.38 309 GLY A CA 1
ATOM 2332 C C . GLY A 1 309 ? -21.061 20.638 31.041 1.00 48.38 309 GLY A C 1
ATOM 2333 O O . GLY A 1 309 ? -21.675 19.646 31.400 1.00 48.38 309 GLY A O 1
ATOM 2334 N N . GLU A 1 310 ? -20.581 21.587 31.847 1.00 38.12 310 GLU A N 1
ATOM 2335 C CA . GLU A 1 310 ? -21.161 22.086 33.105 1.00 38.12 310 GLU A CA 1
ATOM 2336 C C . GLU A 1 310 ? -20.402 23.349 33.537 1.00 38.12 310 GLU A C 1
ATOM 2338 O O . GLU A 1 310 ? -19.149 23.346 33.463 1.00 38.12 310 GLU A O 1
#

Secondary structure (DSSP, 8-state):
--GGGHHHHHHHHHHHHHHHHHHHHHHHHHHHHHHHHHHHHHHHHHHHHHHHHHHHHHHHHHHHHSHHHHHHH-HHHHHHHHHHHHHHHHHHHHHHHHHHHHHHHS-EEPPTT-SSPEESHHHHHHHHHHHS-HHHHHHHHHHHHHHHHTT---BTTTB-GGGGTSTTHHHHHHHHHHHHHHHHHTT--S-SS-HHHHHHHHHHHHHHHHHHHTT--S--SS-HHHHHHHHHHHHHHHHHHHIIIIIIIIHHHHHHHHHHHHH---HHHHHHHHHHHHHHHHHHHHHHHHHHHHHHHHHHHHSS------